Protein AF-A0A960A2G9-F1 (afdb_monomer_lite)

Secondary structure (DSSP, 8-state):
-PPPHHHHHH--PPBP-STT--SB-HHHHHHHHHHHHHHHHHHHHHHHHHHHHHHHHHHHHHHHHHHHHHHHHHHHHHHHHHHHHHHHHHHHHHHHHHHHHHHHHHHHHHHHHHHHHHHHHHHHHHHHHHHHHHHHHHHHHHHHHHHHHHHHHHHHHHHHHHHHHHHHHHHHHHHSPPP--------------------GGGS-HHHHHHHHHHHHHHHHHHHHHHHH-

Sequence (229 aa):
MTLSLDEVRNIRFPMARKPSEDGYRASAVDNFMDKLEISYAQLTEELEQLRAGGSGGEAASSEADDALRNELKNAQAASSRLAGELDALRNEHASLQTASSQLHQENERLSSEVAQLRGQLDELRASSDLSKTGGEQLRAENENLHRQLEELRGQLNNSQQELAAAQQRAEAAQQAPAPAPRQVLDGSDGDVRQIRVTTSSEASSAVVRLVELATEQAETLLADADAEA

Structure (mmCIF, N/CA/C/O backbone):
data_AF-A0A960A2G9-F1
#
_entry.id   AF-A0A960A2G9-F1
#
loop_
_atom_site.group_PDB
_atom_site.id
_atom_site.type_symbol
_atom_site.label_atom_id
_atom_site.label_alt_id
_atom_site.label_comp_id
_atom_site.label_asym_id
_atom_site.label_entity_id
_atom_site.label_seq_id
_atom_site.pdbx_PDB_ins_code
_atom_site.Cartn_x
_atom_site.Cartn_y
_atom_site.Cartn_z
_atom_site.occupancy
_atom_site.B_iso_or_equiv
_atom_site.auth_seq_id
_atom_site.auth_comp_id
_atom_site.auth_asym_id
_atom_site.auth_atom_id
_atom_site.pdbx_PDB_model_num
ATOM 1 N N . MET A 1 1 ? 47.005 -3.854 -80.326 1.00 55.59 1 MET A N 1
ATOM 2 C CA . MET A 1 1 ? 48.232 -4.331 -79.658 1.00 55.59 1 MET A CA 1
ATOM 3 C C . MET A 1 1 ? 49.156 -3.136 -79.590 1.00 55.59 1 MET A C 1
ATOM 5 O O . MET A 1 1 ? 49.519 -2.629 -80.645 1.00 55.59 1 MET A O 1
ATOM 9 N N . THR A 1 2 ? 49.428 -2.630 -78.392 1.00 74.88 2 THR A N 1
ATOM 10 C CA . THR A 1 2 ? 50.390 -1.546 -78.172 1.00 74.88 2 THR A CA 1
ATOM 11 C C . THR A 1 2 ? 51.807 -2.100 -78.321 1.00 74.88 2 THR A C 1
ATOM 13 O O . THR A 1 2 ? 52.048 -3.271 -78.035 1.00 74.88 2 THR A O 1
ATOM 16 N N . LEU A 1 3 ? 52.733 -1.288 -78.829 1.00 77.19 3 LEU A N 1
ATOM 17 C CA . LEU A 1 3 ? 54.145 -1.656 -78.900 1.00 77.19 3 LEU A CA 1
ATOM 18 C C . LEU A 1 3 ? 54.735 -1.601 -77.491 1.00 77.19 3 LEU A C 1
ATOM 20 O O . LEU A 1 3 ? 54.642 -0.579 -76.812 1.00 77.19 3 LEU A O 1
ATOM 24 N N . SER A 1 4 ? 55.357 -2.687 -77.050 1.00 81.31 4 SER A N 1
ATOM 25 C CA . SER A 1 4 ? 56.100 -2.691 -75.792 1.00 81.31 4 SER A CA 1
ATOM 26 C C . SER A 1 4 ? 57.424 -1.934 -75.931 1.00 81.31 4 SER A C 1
ATOM 28 O O . SER A 1 4 ? 58.001 -1.816 -77.016 1.00 81.31 4 SER A O 1
ATOM 30 N N . LEU A 1 5 ? 57.945 -1.442 -74.804 1.00 78.25 5 LEU A N 1
ATOM 31 C CA . LEU A 1 5 ? 59.217 -0.716 -74.766 1.00 78.25 5 LEU A CA 1
ATOM 32 C C . LEU A 1 5 ? 60.382 -1.551 -75.339 1.00 78.25 5 LEU A C 1
ATOM 34 O O . LEU A 1 5 ? 61.299 -1.004 -75.952 1.00 78.25 5 LEU A O 1
ATOM 38 N N . ASP A 1 6 ? 60.326 -2.873 -75.166 1.00 80.50 6 ASP A N 1
ATOM 39 C CA . ASP A 1 6 ? 61.328 -3.815 -75.667 1.00 80.50 6 ASP A CA 1
ATOM 40 C C . ASP A 1 6 ? 61.189 -4.070 -77.175 1.00 80.50 6 ASP A C 1
ATOM 42 O O . ASP A 1 6 ? 62.197 -4.158 -77.879 1.00 80.50 6 ASP A O 1
ATOM 46 N N . GLU A 1 7 ? 59.964 -4.102 -77.706 1.00 81.56 7 GLU A N 1
ATOM 47 C CA . GLU A 1 7 ? 59.721 -4.188 -79.152 1.00 81.56 7 GLU A CA 1
ATOM 48 C C . GLU A 1 7 ? 60.201 -2.930 -79.876 1.00 81.56 7 GLU A C 1
ATOM 50 O O . GLU A 1 7 ? 60.871 -3.036 -80.901 1.00 81.56 7 GLU A O 1
ATOM 55 N N . VAL A 1 8 ? 59.952 -1.745 -79.311 1.00 79.75 8 VAL A N 1
ATOM 56 C CA . VAL A 1 8 ? 60.454 -0.463 -79.832 1.00 79.75 8 VAL A CA 1
ATOM 57 C C . VAL A 1 8 ? 61.982 -0.442 -79.899 1.00 79.75 8 VAL A C 1
ATOM 59 O O . VAL A 1 8 ? 62.558 -0.018 -80.900 1.00 79.75 8 VAL A O 1
ATOM 62 N N . ARG A 1 9 ? 62.652 -0.943 -78.854 1.00 79.94 9 ARG A N 1
ATOM 63 C CA . ARG A 1 9 ? 64.122 -0.986 -78.768 1.00 79.94 9 ARG A CA 1
ATOM 64 C C . ARG A 1 9 ? 64.765 -1.991 -79.723 1.00 79.94 9 ARG A C 1
ATOM 66 O O . ARG A 1 9 ? 65.928 -1.817 -80.082 1.00 79.94 9 ARG A O 1
ATOM 73 N N . ASN A 1 10 ? 64.042 -3.034 -80.124 1.00 82.00 10 ASN A N 1
ATOM 74 C CA . ASN A 1 10 ? 64.569 -4.100 -80.979 1.00 82.00 10 ASN A CA 1
ATOM 75 C C . ASN A 1 10 ? 64.311 -3.870 -82.483 1.00 82.00 10 ASN A C 1
ATOM 77 O O . ASN A 1 10 ? 64.773 -4.645 -83.325 1.00 82.00 10 ASN A O 1
ATOM 81 N N . ILE A 1 11 ? 63.588 -2.808 -82.852 1.00 82.38 11 ILE A N 1
ATOM 82 C CA . ILE A 1 11 ? 63.325 -2.479 -84.255 1.00 82.38 11 ILE A CA 1
ATOM 83 C C . ILE A 1 11 ? 64.597 -1.952 -84.920 1.00 82.38 11 ILE A C 1
ATOM 85 O O . ILE A 1 11 ? 65.217 -0.986 -84.479 1.00 82.38 11 ILE A O 1
ATOM 89 N N . ARG A 1 12 ? 64.994 -2.605 -86.018 1.00 79.38 12 ARG A N 1
ATOM 90 C CA . ARG A 1 12 ? 66.135 -2.201 -86.845 1.00 79.38 12 ARG A CA 1
ATOM 91 C C . ARG A 1 12 ? 65.658 -1.655 -88.177 1.00 79.38 12 ARG A C 1
ATOM 93 O O . ARG A 1 12 ? 65.048 -2.376 -88.966 1.00 79.38 12 ARG A O 1
ATOM 100 N N . PHE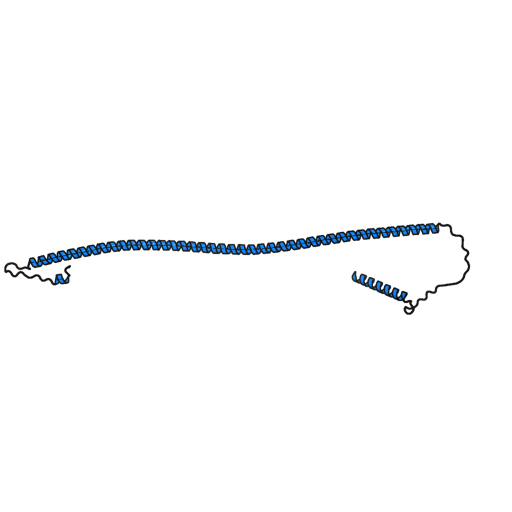 A 1 13 ? 66.013 -0.410 -88.464 1.00 81.38 13 PHE A N 1
ATOM 101 C CA . PHE A 1 13 ? 65.714 0.204 -89.749 1.00 81.38 13 PHE A CA 1
ATOM 102 C C . PHE A 1 13 ? 66.728 -0.245 -90.811 1.00 81.38 13 PHE A C 1
ATOM 104 O O . PHE A 1 13 ? 67.935 -0.059 -90.635 1.00 81.38 13 PHE A O 1
ATOM 111 N N . PRO A 1 14 ? 66.283 -0.840 -91.928 1.00 75.25 14 PRO A N 1
ATOM 112 C CA . PRO A 1 14 ? 67.177 -1.187 -93.022 1.00 75.25 14 PRO A CA 1
ATOM 113 C C . PRO A 1 14 ? 67.680 0.080 -93.726 1.00 75.25 14 PRO A C 1
ATOM 115 O O . PRO A 1 14 ? 66.902 0.973 -94.066 1.00 75.25 14 PRO A O 1
ATOM 118 N N . MET A 1 15 ? 68.985 0.132 -93.986 1.00 67.88 15 MET A N 1
ATOM 119 C CA . MET A 1 15 ? 69.639 1.228 -94.704 1.00 67.88 15 MET A CA 1
ATOM 120 C C . MET A 1 15 ? 69.383 1.097 -96.212 1.00 67.88 15 MET A C 1
ATOM 122 O O . MET A 1 15 ? 69.487 0.001 -96.780 1.00 67.88 15 MET A O 1
ATOM 126 N N . ALA A 1 16 ? 69.000 2.190 -96.868 1.00 70.25 16 ALA A N 1
ATOM 127 C CA . ALA A 1 16 ? 68.841 2.234 -98.311 1.00 70.25 16 ALA A CA 1
ATOM 128 C C . ALA A 1 16 ? 70.224 2.079 -98.961 1.00 70.25 16 ALA A C 1
ATOM 130 O O . ALA A 1 16 ? 71.139 2.847 -98.706 1.00 70.25 16 ALA A O 1
ATOM 131 N N . ARG A 1 17 ? 70.406 1.035 -99.777 1.00 60.56 17 ARG A N 1
ATOM 132 C CA . ARG A 1 17 ? 71.639 0.825 -100.548 1.00 60.56 17 ARG A CA 1
ATOM 133 C C . ARG A 1 17 ? 71.409 1.319 -101.972 1.00 60.56 17 ARG A C 1
ATOM 135 O O . ARG A 1 17 ? 71.146 0.520 -102.867 1.00 60.56 17 ARG A O 1
ATOM 142 N N . LYS A 1 18 ? 71.441 2.637 -102.162 1.00 60.44 18 LYS A N 1
ATOM 143 C CA . LYS A 1 18 ? 71.550 3.288 -103.475 1.00 60.44 18 LYS A CA 1
ATOM 144 C C . LYS A 1 18 ? 72.645 4.357 -103.390 1.00 60.44 18 LYS A C 1
ATOM 146 O O . LYS A 1 18 ? 72.721 5.028 -102.371 1.00 60.44 18 LYS A O 1
ATOM 151 N N . PRO A 1 19 ? 73.459 4.554 -104.441 1.00 58.19 19 PRO A N 1
ATOM 152 C CA . PRO A 1 19 ? 74.650 5.415 -104.408 1.00 58.19 19 PRO A CA 1
ATOM 153 C C . PRO A 1 19 ? 74.380 6.928 -104.245 1.00 58.19 19 PRO A C 1
ATOM 155 O O . PRO A 1 19 ? 75.303 7.720 -104.392 1.00 58.19 19 PRO A O 1
ATOM 158 N N . SER A 1 20 ? 73.138 7.350 -103.988 1.00 60.66 20 SER A N 1
ATOM 159 C CA . SER A 1 20 ? 72.722 8.764 -103.939 1.00 60.66 20 SER A CA 1
ATOM 160 C C . SER A 1 20 ? 71.791 9.099 -102.765 1.00 60.66 20 SER A C 1
ATOM 162 O O . SER A 1 20 ? 71.396 10.250 -102.626 1.00 60.66 20 SER A O 1
ATOM 164 N N . GLU A 1 21 ? 71.424 8.114 -101.940 1.00 61.25 21 GLU A N 1
ATOM 165 C CA . GLU A 1 21 ? 70.542 8.281 -100.777 1.00 61.25 21 GLU A CA 1
ATOM 166 C C . GLU A 1 21 ? 71.136 7.496 -99.605 1.00 61.25 21 GLU A C 1
ATOM 168 O O . GLU A 1 21 ? 70.827 6.320 -99.401 1.00 61.25 21 GLU A O 1
ATOM 173 N N . ASP A 1 22 ? 72.015 8.147 -98.846 1.00 58.34 22 ASP A N 1
ATOM 174 C CA . ASP A 1 22 ? 72.486 7.625 -97.567 1.00 58.34 22 ASP A CA 1
ATOM 175 C C . ASP A 1 22 ? 71.416 7.895 -96.505 1.00 58.34 22 ASP A C 1
ATOM 177 O O . ASP A 1 22 ? 71.226 9.020 -96.046 1.00 58.34 22 ASP A O 1
ATOM 181 N N . GLY A 1 23 ? 70.678 6.853 -96.126 1.00 68.94 23 GLY A N 1
ATOM 182 C CA . GLY A 1 23 ? 69.641 6.970 -95.108 1.00 68.94 23 GLY A CA 1
ATOM 183 C C . GLY A 1 23 ? 68.922 5.661 -94.816 1.00 68.94 23 GLY A C 1
ATOM 184 O O . GLY A 1 23 ? 69.070 4.655 -95.516 1.00 68.94 23 GLY A O 1
ATOM 185 N N . TYR A 1 24 ? 68.125 5.661 -93.754 1.00 77.69 24 TYR A N 1
ATOM 186 C CA . TYR A 1 24 ? 67.164 4.592 -93.504 1.00 77.69 24 TYR A CA 1
ATOM 187 C C . TYR A 1 24 ? 66.055 4.626 -94.557 1.00 77.69 24 TYR A C 1
ATOM 189 O O . TYR A 1 24 ? 65.721 5.680 -95.093 1.00 77.69 24 TYR A O 1
ATOM 197 N N . ARG A 1 25 ? 65.460 3.470 -94.864 1.00 78.94 25 ARG A N 1
ATOM 198 C CA . ARG A 1 25 ? 64.292 3.428 -95.753 1.00 78.94 25 ARG A CA 1
ATOM 199 C C . ARG A 1 25 ? 63.142 4.225 -95.133 1.00 78.94 25 ARG A C 1
ATOM 201 O O . ARG A 1 25 ? 62.568 3.760 -94.151 1.00 78.94 25 ARG A O 1
ATOM 208 N N . ALA A 1 26 ? 62.781 5.352 -95.746 1.00 77.56 26 ALA A N 1
ATOM 209 C CA . ALA A 1 26 ? 61.689 6.221 -95.297 1.00 77.56 26 ALA A CA 1
ATOM 210 C C . ALA A 1 26 ? 60.402 5.429 -95.013 1.00 77.56 26 ALA A C 1
ATOM 212 O O . ALA A 1 26 ? 59.892 5.465 -93.904 1.00 77.56 26 ALA A O 1
ATOM 213 N N . SER A 1 27 ? 60.004 4.536 -95.925 1.00 79.62 27 SER A N 1
ATOM 214 C CA . SER A 1 27 ? 58.816 3.690 -95.747 1.00 79.62 27 SER A CA 1
ATOM 215 C C . SER A 1 27 ? 58.855 2.778 -94.510 1.00 79.62 27 SER A C 1
ATOM 217 O O . SER A 1 27 ? 57.811 2.382 -94.008 1.00 79.62 27 SER A O 1
ATOM 219 N N . ALA A 1 28 ? 60.035 2.356 -94.044 1.00 80.69 28 ALA A N 1
ATOM 220 C CA . ALA A 1 28 ? 60.161 1.519 -92.846 1.00 80.69 28 ALA A CA 1
ATOM 221 C C . ALA A 1 28 ? 60.096 2.352 -91.558 1.00 80.69 28 ALA A C 1
ATOM 223 O O . ALA A 1 28 ? 59.636 1.848 -90.537 1.00 80.69 28 ALA A O 1
ATOM 224 N N . VAL A 1 29 ? 60.553 3.604 -91.625 1.00 83.00 29 VAL A N 1
ATOM 225 C CA . VAL A 1 29 ? 60.438 4.583 -90.542 1.00 83.00 29 VAL A CA 1
ATOM 226 C C . VAL A 1 29 ? 58.989 5.048 -90.421 1.00 83.00 29 VAL A C 1
ATOM 228 O O . VAL A 1 29 ? 58.446 4.976 -89.328 1.00 83.00 29 VAL A O 1
ATOM 231 N N . ASP A 1 30 ? 58.331 5.389 -91.529 1.00 84.81 30 ASP A N 1
ATOM 232 C CA . ASP A 1 30 ? 56.938 5.857 -91.546 1.00 84.81 30 ASP A CA 1
ATOM 233 C C . ASP A 1 30 ? 55.980 4.812 -90.958 1.00 84.81 30 ASP A C 1
ATOM 235 O O . ASP A 1 30 ? 55.285 5.078 -89.988 1.00 84.81 30 ASP A O 1
ATOM 239 N N . ASN A 1 31 ? 56.049 3.560 -91.429 1.00 83.94 31 ASN A N 1
ATOM 240 C CA . ASN A 1 31 ? 55.228 2.464 -90.892 1.00 83.94 31 ASN A CA 1
ATOM 241 C C . ASN A 1 31 ? 55.459 2.194 -89.395 1.00 83.94 31 ASN A C 1
ATOM 243 O O . ASN A 1 31 ? 54.615 1.597 -88.724 1.00 83.94 31 ASN A O 1
ATOM 247 N N . PHE A 1 32 ? 56.646 2.523 -88.887 1.00 84.69 32 PHE A N 1
ATOM 248 C CA . PHE A 1 32 ? 56.949 2.405 -87.470 1.00 84.69 32 PHE A CA 1
ATOM 249 C C . PHE A 1 32 ? 56.405 3.599 -86.686 1.00 84.69 32 PHE A C 1
ATOM 251 O O . PHE A 1 32 ? 55.816 3.386 -85.630 1.00 84.69 32 PHE A O 1
ATOM 258 N N . MET A 1 33 ? 56.546 4.813 -87.218 1.00 86.31 33 MET A N 1
ATOM 259 C CA . MET A 1 33 ? 55.973 6.028 -86.645 1.00 86.31 33 MET A CA 1
ATOM 260 C C . MET A 1 33 ? 54.447 5.937 -86.572 1.00 86.31 33 MET A C 1
ATOM 262 O O . MET A 1 33 ? 53.907 6.172 -85.501 1.00 86.31 33 MET A O 1
ATOM 266 N N . ASP A 1 34 ? 53.767 5.442 -87.610 1.00 88.06 34 ASP A N 1
ATOM 267 C CA . ASP A 1 34 ? 52.312 5.220 -87.594 1.00 88.06 34 ASP A CA 1
ATOM 268 C C . ASP A 1 34 ? 51.894 4.274 -86.456 1.00 88.06 34 ASP A C 1
ATOM 270 O O . ASP A 1 34 ? 50.942 4.520 -85.715 1.00 88.06 34 ASP A O 1
ATOM 274 N N . LYS A 1 35 ? 52.630 3.169 -86.273 1.00 86.44 35 LYS A N 1
ATOM 275 C CA . LYS A 1 35 ? 52.351 2.205 -85.197 1.00 86.44 35 LYS A CA 1
ATOM 276 C C . LYS A 1 35 ? 52.669 2.774 -83.821 1.00 86.44 35 LYS A C 1
ATOM 278 O O . LYS A 1 35 ? 51.938 2.483 -82.875 1.00 86.44 35 LYS A O 1
ATOM 283 N N . LEU A 1 36 ? 53.743 3.554 -83.703 1.00 87.56 36 LEU A N 1
ATOM 284 C CA . LEU A 1 36 ? 54.083 4.260 -82.476 1.00 87.56 36 LEU A CA 1
ATOM 285 C C . LEU A 1 36 ? 52.999 5.268 -82.115 1.00 87.56 36 LEU A C 1
ATOM 287 O O . LEU A 1 36 ? 52.547 5.248 -80.977 1.00 87.56 36 LEU A O 1
ATOM 291 N N . GLU A 1 37 ? 52.547 6.084 -83.063 1.00 88.88 37 GLU A N 1
ATOM 292 C CA . GLU A 1 37 ? 51.490 7.075 -82.867 1.00 88.88 37 GLU A CA 1
ATOM 293 C C . GLU A 1 37 ? 50.183 6.413 -82.436 1.00 88.88 37 GLU A C 1
ATOM 295 O O . GLU A 1 37 ? 49.595 6.824 -81.438 1.00 88.88 37 GLU A O 1
ATOM 300 N N . ILE A 1 38 ? 49.781 5.322 -83.099 1.00 89.25 38 ILE A N 1
ATOM 301 C CA . ILE A 1 38 ? 48.609 4.533 -82.698 1.00 89.25 38 ILE A CA 1
ATOM 302 C C . ILE A 1 38 ? 48.791 3.968 -81.285 1.00 89.25 38 ILE A C 1
ATOM 304 O O . ILE A 1 38 ? 47.872 4.036 -80.471 1.00 89.25 38 ILE A O 1
ATOM 308 N N . SER A 1 39 ? 49.964 3.410 -80.972 1.00 87.69 39 SER A N 1
ATOM 309 C CA . SER A 1 39 ? 50.219 2.827 -79.652 1.00 87.69 39 SER A CA 1
ATOM 310 C C . SER A 1 39 ? 50.273 3.876 -78.544 1.00 87.69 39 SER A C 1
ATOM 312 O O . SER A 1 39 ? 49.775 3.625 -77.453 1.00 87.69 39 SER A O 1
ATOM 314 N N . TYR A 1 40 ? 50.828 5.054 -78.827 1.00 88.56 40 TYR A N 1
ATOM 315 C CA . TYR A 1 40 ? 50.898 6.169 -77.898 1.00 88.56 40 TYR A CA 1
ATOM 316 C C . TYR A 1 40 ? 49.506 6.739 -77.654 1.00 88.56 40 TYR A C 1
ATOM 318 O O . TYR A 1 40 ? 49.133 6.896 -76.499 1.00 88.56 40 TYR A O 1
ATOM 326 N N . ALA A 1 41 ? 48.715 6.948 -78.712 1.00 89.44 41 ALA A N 1
ATOM 327 C CA . ALA A 1 41 ? 47.323 7.372 -78.602 1.00 89.44 41 ALA A CA 1
ATOM 328 C C . ALA A 1 41 ? 46.503 6.394 -77.742 1.00 89.44 41 ALA A C 1
ATOM 330 O O . ALA A 1 41 ? 45.798 6.819 -76.830 1.00 89.44 41 ALA A O 1
ATOM 331 N N . GLN A 1 42 ? 46.671 5.086 -77.964 1.00 88.69 42 GLN A N 1
ATOM 332 C CA . GLN A 1 42 ? 46.034 4.044 -77.151 1.00 88.69 42 GLN A CA 1
ATOM 333 C C . GLN A 1 42 ? 46.487 4.088 -75.688 1.00 88.69 42 GLN A C 1
ATOM 335 O O . GLN A 1 42 ? 45.651 4.004 -74.796 1.00 88.69 42 GLN A O 1
ATOM 340 N N . LEU A 1 43 ? 47.786 4.255 -75.424 1.00 87.19 43 LEU A N 1
ATOM 341 C CA . LEU A 1 43 ? 48.312 4.320 -74.059 1.00 87.19 43 LEU A CA 1
ATOM 342 C C . LEU A 1 43 ? 47.867 5.599 -73.335 1.00 87.19 43 LEU A C 1
ATOM 344 O O . LEU A 1 43 ? 47.592 5.569 -72.140 1.00 87.19 43 LEU A O 1
ATOM 348 N N . THR A 1 44 ? 47.775 6.726 -74.045 1.00 88.56 44 THR A N 1
ATOM 349 C CA . THR A 1 44 ? 47.250 7.976 -73.484 1.00 88.56 44 THR A CA 1
ATOM 350 C C . THR A 1 44 ? 45.764 7.877 -73.183 1.00 88.56 44 THR A C 1
ATOM 352 O O . THR A 1 44 ? 45.339 8.341 -72.129 1.00 88.56 44 THR A O 1
ATOM 355 N N . GLU A 1 45 ? 44.994 7.229 -74.058 1.00 90.06 45 GLU A N 1
ATOM 356 C CA . GLU A 1 45 ? 43.571 6.990 -73.841 1.00 90.06 45 GLU A CA 1
ATOM 357 C C . GLU A 1 45 ? 43.352 6.029 -72.663 1.00 90.06 45 GLU A C 1
ATOM 359 O O . GLU A 1 45 ? 42.517 6.291 -71.806 1.00 90.06 45 GLU A O 1
ATOM 364 N N . GLU A 1 46 ? 44.152 4.966 -72.546 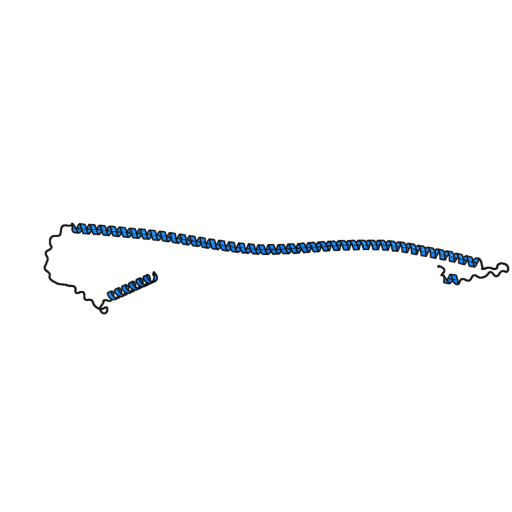1.00 88.12 46 GLU A N 1
ATOM 365 C CA . GLU A 1 46 ? 44.113 4.041 -71.409 1.00 88.12 46 GLU A CA 1
ATOM 366 C C . GLU A 1 46 ? 44.477 4.741 -70.089 1.00 88.12 46 GLU A C 1
ATOM 368 O O . GLU A 1 46 ? 43.792 4.564 -69.083 1.00 88.12 46 GLU A O 1
ATOM 373 N N . LEU A 1 47 ? 45.507 5.595 -70.081 1.00 86.31 47 LEU A N 1
ATOM 374 C CA . LEU A 1 47 ? 45.859 6.404 -68.909 1.00 86.31 47 LEU A CA 1
ATOM 375 C C . LEU A 1 47 ? 44.758 7.402 -68.540 1.00 86.31 47 LEU A C 1
ATOM 377 O O . LEU A 1 47 ? 44.502 7.617 -67.354 1.00 86.31 47 LEU A O 1
ATOM 381 N N . GLU A 1 48 ? 44.100 8.008 -69.525 1.00 89.56 48 GLU A N 1
ATOM 382 C CA . GLU A 1 48 ? 42.971 8.907 -69.300 1.00 89.56 48 GLU A CA 1
ATOM 383 C C . GLU A 1 48 ? 41.753 8.149 -68.759 1.00 89.56 48 GLU A C 1
ATOM 385 O O . GLU A 1 48 ? 41.149 8.594 -67.784 1.00 89.56 48 GLU A O 1
ATOM 390 N N . GLN A 1 49 ? 41.451 6.964 -69.296 1.00 86.88 49 GLN A N 1
ATOM 391 C CA . GLN A 1 49 ? 40.387 6.084 -68.807 1.00 86.88 49 GLN A CA 1
ATOM 392 C C . GLN A 1 49 ? 40.657 5.596 -67.378 1.00 86.88 49 GLN A C 1
ATOM 394 O O . GLN A 1 49 ? 39.760 5.646 -66.537 1.00 86.88 49 GLN A O 1
ATOM 399 N N . LEU A 1 50 ? 41.888 5.181 -67.064 1.00 84.88 50 LEU A N 1
ATOM 400 C CA . LEU A 1 50 ? 42.283 4.775 -65.711 1.00 84.88 50 LEU A CA 1
ATOM 401 C C . LEU A 1 50 ? 42.243 5.948 -64.731 1.00 84.88 50 LEU A C 1
ATOM 403 O O . LEU A 1 50 ? 41.804 5.787 -63.594 1.00 84.88 50 LEU A O 1
ATOM 407 N N . ARG A 1 51 ? 42.655 7.144 -65.158 1.00 84.81 51 ARG A N 1
ATOM 408 C CA . ARG A 1 51 ? 42.587 8.353 -64.331 1.00 84.81 51 ARG A CA 1
ATOM 409 C C . ARG A 1 51 ? 41.145 8.796 -64.094 1.00 84.81 51 ARG A C 1
ATOM 411 O O . ARG A 1 51 ? 40.799 9.143 -62.967 1.00 84.81 51 ARG A O 1
ATOM 418 N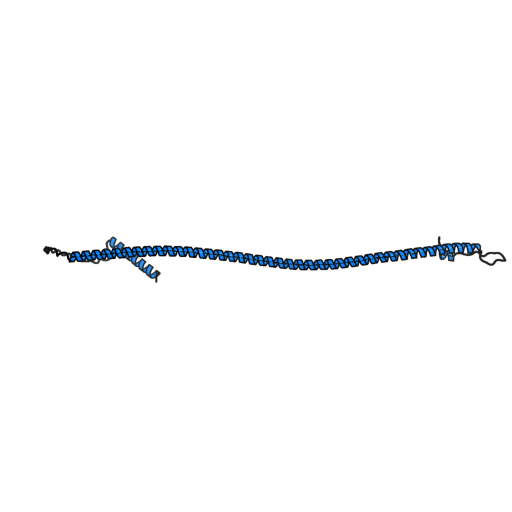 N . ALA A 1 52 ? 40.301 8.761 -65.121 1.00 81.12 52 ALA A N 1
ATOM 419 C CA . ALA A 1 52 ? 38.882 9.074 -65.006 1.00 81.12 52 ALA A CA 1
ATOM 420 C C . ALA A 1 52 ? 38.168 8.056 -64.103 1.00 81.12 52 ALA A C 1
ATOM 422 O O . ALA A 1 52 ? 37.487 8.454 -63.159 1.00 81.12 52 ALA A O 1
ATOM 423 N N . GLY A 1 53 ? 38.402 6.756 -64.312 1.00 79.38 53 GLY A N 1
ATOM 424 C CA . GLY A 1 53 ? 37.861 5.679 -63.480 1.00 79.38 53 GLY A CA 1
ATOM 425 C C . GLY A 1 53 ? 38.360 5.714 -62.031 1.00 79.38 53 GLY A C 1
ATOM 426 O O . GLY A 1 53 ? 37.568 5.526 -61.112 1.00 79.38 53 GLY A O 1
ATOM 427 N N . GLY A 1 54 ? 39.643 6.023 -61.814 1.00 78.81 54 GLY A N 1
ATOM 428 C CA . GLY A 1 54 ? 4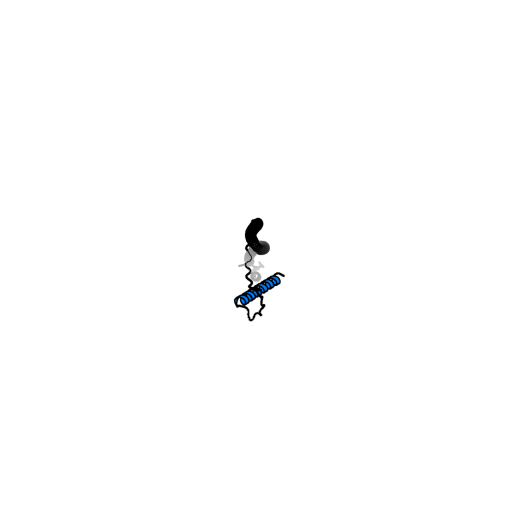0.242 6.182 -60.487 1.00 78.81 54 GLY A CA 1
ATOM 429 C C . GLY A 1 54 ? 39.693 7.392 -59.733 1.00 78.81 54 GLY A C 1
ATOM 430 O O . GLY A 1 54 ? 39.275 7.256 -58.591 1.00 78.81 54 GLY A O 1
ATOM 431 N N . SER A 1 55 ? 39.593 8.552 -60.389 1.00 75.75 55 SER A N 1
ATOM 432 C CA . SER A 1 55 ? 39.031 9.764 -59.774 1.00 75.75 55 SER A CA 1
ATOM 433 C C . SER A 1 55 ? 37.538 9.635 -59.447 1.00 75.75 55 SER A C 1
ATOM 435 O O . SER A 1 55 ? 37.097 10.090 -58.394 1.00 75.75 55 SER A O 1
ATOM 437 N N . GLY A 1 56 ? 36.762 8.967 -60.310 1.00 76.25 56 GLY A N 1
ATOM 438 C CA . GLY A 1 56 ? 35.351 8.674 -60.059 1.00 76.25 56 GLY A CA 1
ATOM 439 C C . GLY A 1 56 ? 35.156 7.646 -58.944 1.00 76.25 56 GLY A C 1
ATOM 440 O O . GLY A 1 56 ? 34.261 7.804 -58.118 1.00 76.25 56 GLY A O 1
ATOM 441 N N . GLY A 1 57 ? 36.017 6.624 -58.882 1.00 78.12 57 GLY A N 1
ATOM 442 C CA . GLY A 1 57 ? 36.019 5.617 -57.821 1.00 78.12 57 GLY A CA 1
ATOM 443 C C . GLY A 1 57 ? 36.436 6.174 -56.459 1.00 78.12 57 GLY A C 1
ATOM 444 O O . GLY A 1 57 ? 35.781 5.880 -55.465 1.00 78.12 57 GLY A O 1
ATOM 445 N N . GLU A 1 58 ? 37.470 7.016 -56.400 1.00 78.12 58 GLU A N 1
ATOM 446 C CA . GLU A 1 58 ? 37.906 7.684 -55.166 1.00 78.12 58 GLU A CA 1
ATOM 447 C C . GLU A 1 58 ? 36.857 8.675 -54.649 1.00 78.12 58 GLU A C 1
ATOM 449 O O . GLU A 1 58 ? 36.588 8.701 -53.450 1.00 78.12 58 GLU A O 1
ATOM 454 N N . ALA A 1 59 ? 36.212 9.445 -55.533 1.00 78.69 59 ALA A N 1
ATOM 455 C CA . ALA A 1 59 ? 35.129 10.348 -55.147 1.00 78.69 59 ALA A CA 1
ATOM 456 C C . ALA A 1 59 ? 33.901 9.581 -54.625 1.00 78.69 59 ALA A C 1
ATOM 458 O O . ALA A 1 59 ? 33.408 9.884 -53.541 1.00 78.69 59 ALA A O 1
ATOM 459 N N . ALA A 1 60 ? 33.457 8.540 -55.338 1.00 80.81 60 ALA A N 1
ATOM 460 C CA . ALA A 1 60 ? 32.334 7.707 -54.905 1.00 80.81 60 ALA A CA 1
ATOM 461 C C . ALA A 1 60 ? 32.641 6.936 -53.606 1.00 80.81 60 ALA A C 1
ATOM 463 O O . ALA A 1 60 ? 31.770 6.797 -52.748 1.00 80.81 60 ALA A O 1
ATOM 464 N N . SER A 1 61 ? 33.882 6.466 -53.431 1.00 86.75 61 SER A N 1
ATOM 465 C CA . SER A 1 61 ? 34.335 5.837 -52.185 1.00 86.75 61 SER A CA 1
ATOM 466 C C . SER A 1 61 ? 34.364 6.842 -51.037 1.00 86.75 61 SER A C 1
ATOM 468 O O . SER A 1 61 ? 33.898 6.522 -49.949 1.00 86.75 61 SER A O 1
ATOM 470 N N . SER A 1 62 ? 34.851 8.066 -51.269 1.00 87.81 62 SER A N 1
ATOM 471 C CA . SER A 1 62 ? 34.874 9.118 -50.249 1.00 87.81 62 SER A CA 1
ATOM 472 C C . SER A 1 62 ? 33.465 9.515 -49.809 1.00 87.81 62 SER A C 1
ATOM 474 O O . SER A 1 62 ? 33.227 9.690 -48.617 1.00 87.81 62 SER A O 1
ATOM 476 N N . GLU A 1 63 ? 32.520 9.638 -50.744 1.00 90.12 63 GLU A N 1
ATOM 477 C CA . GLU A 1 63 ? 31.122 9.946 -50.422 1.00 90.12 63 GLU A CA 1
ATOM 478 C C . GLU A 1 63 ? 30.460 8.820 -49.615 1.00 90.12 63 GLU A C 1
ATOM 480 O O . GLU A 1 63 ? 29.754 9.089 -48.639 1.00 90.12 63 GLU A O 1
ATOM 485 N N . ALA A 1 64 ? 30.721 7.558 -49.972 1.00 91.94 64 ALA A N 1
ATOM 486 C CA . ALA A 1 64 ? 30.250 6.402 -49.213 1.00 91.94 64 ALA A CA 1
ATOM 487 C C . ALA A 1 64 ? 30.874 6.341 -47.806 1.00 91.94 64 ALA A C 1
ATOM 489 O O . ALA A 1 64 ? 30.161 6.111 -46.828 1.00 91.94 64 ALA A O 1
ATOM 490 N N . ASP A 1 65 ? 32.176 6.606 -47.679 1.00 93.62 65 ASP A N 1
ATOM 491 C CA . ASP A 1 65 ? 32.876 6.652 -46.394 1.00 93.62 65 ASP A CA 1
ATOM 492 C C . ASP A 1 65 ? 32.349 7.778 -45.497 1.00 93.62 65 ASP A C 1
ATOM 494 O O . ASP A 1 65 ? 32.168 7.586 -44.292 1.00 93.62 65 ASP A O 1
ATOM 498 N N . ASP A 1 66 ? 32.054 8.948 -46.061 1.00 94.19 66 ASP A N 1
ATOM 499 C CA . ASP A 1 66 ? 31.476 10.061 -45.311 1.00 94.19 66 ASP A CA 1
ATOM 500 C C . ASP A 1 66 ? 30.023 9.786 -44.898 1.00 94.19 66 ASP A C 1
ATOM 502 O O . ASP A 1 66 ? 29.633 10.120 -43.772 1.00 94.19 66 ASP A O 1
ATOM 506 N N . ALA A 1 67 ? 29.236 9.105 -45.737 1.00 95.06 67 ALA A N 1
ATOM 507 C CA . ALA A 1 67 ? 27.905 8.626 -45.369 1.00 95.06 67 ALA A CA 1
ATOM 508 C C . ALA A 1 67 ? 27.968 7.625 -44.201 1.00 95.06 67 ALA A C 1
ATOM 510 O O . ALA A 1 67 ? 27.276 7.813 -43.197 1.00 95.06 67 ALA A O 1
ATOM 511 N N . LEU A 1 68 ? 28.861 6.632 -44.274 1.00 96.06 68 LEU A N 1
ATOM 512 C CA . LEU A 1 68 ? 29.079 5.650 -43.207 1.00 96.06 68 LEU A CA 1
ATOM 513 C C . LEU A 1 68 ? 29.579 6.306 -41.915 1.00 96.06 68 LEU A C 1
ATOM 515 O O . LEU A 1 68 ? 29.126 5.964 -40.823 1.00 96.06 68 LEU A O 1
ATOM 519 N N . ARG A 1 69 ? 30.479 7.293 -42.005 1.00 96.62 69 ARG A N 1
ATOM 520 C CA . ARG A 1 69 ? 30.941 8.068 -40.841 1.00 96.62 69 ARG A CA 1
ATOM 521 C C . ARG A 1 69 ? 29.808 8.849 -40.190 1.00 96.62 69 ARG A C 1
ATOM 523 O O . ARG A 1 69 ? 29.755 8.928 -38.963 1.00 96.62 69 ARG A O 1
ATOM 530 N N . ASN A 1 70 ? 28.921 9.441 -40.984 1.00 96.38 70 ASN A N 1
ATOM 531 C CA . ASN A 1 70 ? 27.761 10.160 -40.467 1.00 96.38 70 ASN A CA 1
ATOM 532 C C . ASN A 1 70 ? 26.762 9.207 -39.807 1.00 96.38 70 ASN A C 1
ATOM 534 O O . ASN A 1 70 ? 26.265 9.504 -38.722 1.00 96.38 70 ASN A O 1
ATOM 538 N N . GLU A 1 71 ? 26.521 8.039 -40.398 1.00 97.38 71 GLU A N 1
ATOM 539 C CA . GLU A 1 71 ? 25.675 7.005 -39.805 1.00 97.38 71 GLU A CA 1
ATOM 540 C C . GLU A 1 71 ? 26.261 6.477 -38.489 1.00 97.38 71 GLU A C 1
ATOM 542 O O . GLU A 1 71 ? 25.550 6.401 -37.488 1.00 97.38 71 GLU A O 1
ATOM 547 N N . LEU A 1 72 ? 27.574 6.234 -38.436 1.00 97.00 72 LEU A N 1
ATOM 548 C CA . LEU A 1 72 ? 28.269 5.825 -37.217 1.00 97.00 72 LEU A CA 1
ATOM 549 C C . LEU A 1 72 ? 28.147 6.887 -36.115 1.00 97.00 72 LEU A C 1
ATOM 551 O O . LEU A 1 72 ? 27.828 6.555 -34.974 1.00 97.00 72 LEU A O 1
ATOM 555 N N . LYS A 1 73 ? 28.338 8.169 -36.449 1.00 97.62 73 LYS A N 1
ATOM 556 C CA . LYS A 1 73 ? 28.141 9.282 -35.505 1.00 97.62 73 LYS A CA 1
ATOM 557 C C . LYS A 1 73 ? 26.698 9.352 -35.004 1.00 97.62 73 LYS A C 1
ATOM 559 O O . LYS A 1 73 ? 26.475 9.551 -33.811 1.00 97.62 73 LYS A O 1
ATOM 564 N N . ASN A 1 74 ? 25.720 9.165 -35.887 1.00 97.69 74 ASN A N 1
ATOM 565 C CA . ASN A 1 74 ? 24.305 9.172 -35.521 1.00 97.69 74 ASN A CA 1
ATOM 566 C C . ASN A 1 74 ? 23.952 7.987 -34.613 1.00 97.69 74 ASN A C 1
ATOM 568 O O . ASN A 1 74 ? 23.282 8.175 -33.598 1.00 97.69 74 ASN A O 1
ATOM 572 N N . ALA A 1 75 ? 24.449 6.788 -34.923 1.00 97.25 75 ALA A N 1
ATOM 573 C CA . ALA A 1 75 ? 24.275 5.598 -34.097 1.00 97.25 75 ALA A CA 1
ATOM 574 C C . ALA A 1 75 ? 24.936 5.763 -32.718 1.00 97.25 75 ALA A C 1
ATOM 576 O O . ALA A 1 75 ? 24.333 5.430 -31.699 1.00 97.25 75 ALA A O 1
ATOM 577 N N . GLN A 1 76 ? 26.134 6.351 -32.660 1.00 97.75 76 GLN A N 1
ATOM 578 C CA . GLN A 1 76 ? 26.808 6.689 -31.402 1.00 97.75 76 GLN A CA 1
ATOM 579 C C . GLN A 1 76 ? 26.002 7.701 -30.577 1.00 97.75 76 GLN A C 1
ATOM 581 O O . GLN A 1 76 ? 25.835 7.521 -29.370 1.00 97.75 76 GLN A O 1
ATOM 586 N N . ALA A 1 77 ? 25.453 8.738 -31.215 1.00 97.75 77 ALA A N 1
ATOM 587 C CA . ALA A 1 77 ? 24.602 9.716 -30.544 1.00 97.75 77 ALA A CA 1
ATOM 588 C C . ALA A 1 77 ? 23.310 9.079 -30.007 1.00 97.75 77 ALA A C 1
ATOM 590 O O . ALA A 1 77 ? 22.921 9.349 -28.871 1.00 97.75 77 ALA A O 1
ATOM 591 N N . ALA A 1 78 ? 22.668 8.202 -30.784 1.00 97.94 78 ALA A N 1
ATOM 592 C CA . ALA A 1 78 ? 21.492 7.454 -30.349 1.00 97.94 78 ALA A CA 1
ATOM 593 C C . ALA A 1 78 ? 21.817 6.508 -29.182 1.00 97.94 78 ALA A C 1
ATOM 595 O O . ALA A 1 78 ? 21.083 6.482 -28.200 1.00 97.94 78 ALA A O 1
ATOM 596 N N . SER A 1 79 ? 22.949 5.800 -29.238 1.00 97.38 79 SER A N 1
ATOM 597 C CA . SER A 1 79 ? 23.404 4.929 -28.150 1.00 97.38 79 SER A CA 1
ATOM 598 C C . SER A 1 79 ? 23.675 5.707 -26.863 1.00 97.38 79 SER A C 1
ATOM 600 O O . SER A 1 79 ? 23.340 5.226 -25.785 1.00 97.38 79 SER A O 1
ATOM 602 N N . SER A 1 80 ? 24.261 6.903 -26.962 1.00 98.06 80 SER A N 1
ATOM 603 C CA . SER A 1 80 ? 24.493 7.775 -25.805 1.00 98.06 80 SER A CA 1
ATOM 604 C C . SER A 1 80 ? 23.176 8.268 -25.192 1.00 98.06 80 SER A C 1
ATOM 606 O O . SER A 1 80 ? 23.007 8.241 -23.975 1.00 98.06 80 SER A O 1
ATOM 608 N N . ARG A 1 81 ? 22.196 8.636 -26.031 1.00 98.38 81 ARG A N 1
ATOM 609 C CA . ARG A 1 81 ? 20.849 9.022 -25.573 1.00 98.38 81 ARG A CA 1
ATOM 610 C C . ARG A 1 81 ? 20.131 7.874 -24.870 1.00 98.38 81 ARG A C 1
ATOM 612 O O . ARG A 1 81 ? 19.674 8.053 -23.748 1.00 98.38 81 ARG A O 1
ATOM 619 N N . LEU A 1 82 ? 20.102 6.694 -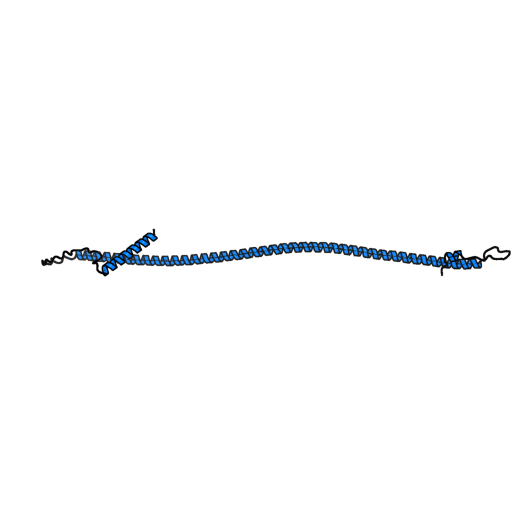25.491 1.00 98.19 82 LEU A N 1
ATOM 620 C CA . LEU A 1 82 ? 19.488 5.494 -24.917 1.00 98.19 82 LEU A CA 1
ATOM 621 C C . LEU A 1 82 ? 20.154 5.081 -23.600 1.00 98.19 82 LEU A C 1
ATOM 623 O O . LEU A 1 82 ? 19.467 4.658 -22.677 1.00 98.19 82 LEU A O 1
ATOM 627 N N . ALA A 1 83 ? 21.478 5.228 -23.482 1.00 98.12 83 ALA A N 1
ATOM 628 C CA . ALA A 1 83 ? 22.176 4.988 -22.221 1.00 98.12 83 ALA A CA 1
ATOM 629 C C . ALA A 1 83 ? 21.706 5.955 -21.120 1.00 98.12 83 ALA A C 1
ATOM 631 O O . ALA A 1 83 ? 21.397 5.515 -20.016 1.00 98.12 83 ALA A O 1
ATOM 632 N N . GLY A 1 84 ? 21.568 7.247 -21.439 1.00 98.50 84 GLY A N 1
ATOM 633 C CA . GLY A 1 84 ? 21.032 8.240 -20.505 1.00 98.50 84 GLY A CA 1
ATOM 634 C C . GLY A 1 84 ? 19.583 7.963 -20.090 1.00 98.50 84 GLY A C 1
ATOM 635 O O . GLY A 1 84 ? 19.251 8.077 -18.912 1.00 98.50 84 GLY A O 1
ATOM 636 N N . GLU A 1 85 ? 18.731 7.549 -21.029 1.00 98.56 85 GLU A N 1
ATOM 637 C CA . GLU A 1 85 ? 17.345 7.151 -20.743 1.00 98.56 85 GLU A CA 1
ATOM 638 C C . GLU A 1 85 ? 17.279 5.901 -19.856 1.00 98.56 85 GLU A C 1
ATOM 640 O O . GLU A 1 85 ? 16.504 5.868 -18.902 1.00 98.56 85 GLU A O 1
ATOM 645 N N . LEU A 1 86 ? 18.124 4.896 -20.111 1.00 98.25 86 LEU A N 1
ATOM 646 C CA . LEU A 1 86 ? 18.215 3.702 -19.268 1.00 98.25 86 LEU A CA 1
ATOM 647 C C . LEU A 1 86 ? 18.649 4.038 -17.843 1.00 98.25 86 LEU A C 1
ATOM 649 O O . LEU A 1 86 ? 18.095 3.487 -16.894 1.00 98.25 86 LEU A O 1
ATOM 653 N N . ASP A 1 87 ? 19.617 4.934 -17.677 1.00 98.38 87 ASP A N 1
ATOM 654 C CA . ASP A 1 87 ? 20.074 5.343 -16.351 1.00 98.38 87 ASP A CA 1
ATOM 655 C C . ASP A 1 87 ? 19.015 6.178 -15.618 1.00 98.38 87 ASP A C 1
ATOM 657 O O . ASP A 1 87 ? 18.786 5.965 -14.426 1.00 98.38 87 ASP A O 1
ATOM 661 N N . ALA A 1 88 ? 18.293 7.055 -16.321 1.00 98.44 88 ALA A N 1
ATOM 662 C CA . ALA A 1 88 ? 17.150 7.771 -15.755 1.00 98.44 88 ALA A CA 1
ATOM 663 C C . ALA A 1 88 ? 16.047 6.804 -15.294 1.00 98.44 88 ALA A C 1
ATOM 665 O O . ALA A 1 88 ? 15.580 6.898 -14.158 1.00 98.44 88 ALA A O 1
ATOM 666 N N . LEU A 1 89 ? 15.693 5.825 -16.131 1.00 98.44 89 LEU A N 1
ATOM 667 C CA . LEU A 1 89 ? 14.658 4.841 -15.823 1.00 98.44 89 LEU A CA 1
ATOM 668 C C . LEU A 1 89 ? 15.068 3.914 -14.671 1.00 98.44 89 LEU A C 1
ATOM 670 O O . LEU A 1 89 ? 14.242 3.550 -13.838 1.00 98.44 89 LEU A O 1
ATOM 674 N N . ARG A 1 90 ? 16.354 3.559 -14.570 1.00 98.56 90 ARG A N 1
ATOM 675 C CA . ARG A 1 90 ? 16.897 2.816 -13.419 1.00 98.56 90 ARG A CA 1
ATOM 676 C C . ARG A 1 90 ? 16.781 3.611 -12.125 1.00 98.56 90 ARG A C 1
ATOM 678 O O . ARG A 1 90 ? 16.400 3.043 -11.103 1.00 98.56 90 ARG A O 1
ATOM 685 N N . ASN A 1 91 ? 17.086 4.907 -12.165 1.00 98.38 91 ASN A N 1
ATOM 686 C CA . ASN A 1 91 ? 16.959 5.781 -11.001 1.00 98.38 91 ASN A CA 1
ATOM 687 C C . ASN A 1 91 ? 15.494 5.937 -10.570 1.00 98.38 91 ASN A C 1
ATOM 689 O O . ASN A 1 91 ? 15.199 5.880 -9.377 1.00 98.38 91 ASN A O 1
ATOM 693 N N . GLU A 1 92 ? 14.575 6.077 -11.526 1.00 98.56 92 GLU A N 1
ATOM 694 C CA . GLU A 1 92 ? 13.136 6.108 -11.257 1.00 98.56 92 GLU A CA 1
ATOM 695 C C . GLU A 1 92 ? 12.635 4.777 -10.684 1.00 98.56 92 GLU A C 1
ATOM 697 O O . GLU A 1 92 ? 11.916 4.754 -9.690 1.00 98.56 92 GLU A O 1
ATOM 702 N N . HIS A 1 93 ? 13.071 3.646 -11.236 1.00 98.50 93 HIS A N 1
ATOM 703 C CA . HIS A 1 93 ? 12.723 2.339 -10.689 1.00 98.50 93 HIS A CA 1
ATOM 704 C C . HIS A 1 93 ? 13.226 2.177 -9.246 1.00 98.50 93 HIS A C 1
ATOM 706 O O . HIS A 1 93 ? 12.493 1.698 -8.383 1.00 98.50 93 HIS A O 1
ATOM 712 N N . ALA A 1 94 ? 14.459 2.601 -8.953 1.00 98.56 94 ALA A N 1
ATOM 713 C CA . ALA A 1 94 ? 15.014 2.547 -7.603 1.00 98.56 94 ALA A CA 1
ATOM 714 C C . ALA A 1 94 ? 14.248 3.451 -6.616 1.00 98.56 94 ALA A C 1
ATOM 716 O O . ALA A 1 94 ? 14.004 3.055 -5.469 1.00 98.56 94 ALA A O 1
ATOM 717 N N . SER A 1 95 ? 13.831 4.645 -7.050 1.00 98.56 95 SER A N 1
ATOM 718 C CA . SER A 1 95 ? 13.045 5.557 -6.215 1.00 98.56 95 SER A CA 1
ATOM 719 C C . SER A 1 95 ? 11.635 5.016 -5.961 1.00 98.56 95 SER A C 1
ATOM 721 O O . SER A 1 95 ? 11.196 4.990 -4.810 1.00 98.56 95 SER A O 1
ATOM 723 N N . LEU A 1 96 ? 10.967 4.482 -6.988 1.00 98.50 96 LEU A N 1
ATOM 724 C CA . LEU A 1 96 ? 9.660 3.831 -6.870 1.00 98.50 96 LEU A CA 1
ATOM 725 C C . LEU A 1 96 ? 9.718 2.586 -5.983 1.00 98.50 96 LEU A C 1
ATOM 727 O O . LEU A 1 96 ? 8.839 2.388 -5.148 1.00 98.50 96 LEU A O 1
ATOM 731 N N . GLN A 1 97 ? 10.766 1.772 -6.103 1.00 98.62 97 GLN A N 1
ATOM 732 C CA . GLN A 1 97 ? 10.970 0.607 -5.244 1.00 98.62 97 GLN A CA 1
ATOM 733 C C . GLN A 1 97 ? 11.147 1.014 -3.773 1.00 98.62 97 GLN A C 1
ATOM 735 O O . GLN A 1 97 ? 10.589 0.377 -2.875 1.00 98.62 97 GLN A O 1
ATOM 740 N N . THR A 1 98 ? 11.877 2.103 -3.519 1.00 98.50 98 THR A N 1
ATOM 741 C CA . THR A 1 98 ? 12.042 2.662 -2.170 1.00 98.50 98 THR A CA 1
ATOM 742 C C . THR A 1 98 ? 10.709 3.172 -1.623 1.00 98.50 98 THR A C 1
ATOM 744 O O . THR A 1 98 ? 10.330 2.810 -0.510 1.00 98.50 98 THR A O 1
ATOM 747 N N . ALA A 1 99 ? 9.960 3.943 -2.415 1.00 98.50 99 ALA A N 1
ATOM 748 C CA . ALA A 1 99 ? 8.646 4.454 -2.032 1.00 98.50 99 ALA A CA 1
ATOM 749 C C . ALA A 1 99 ? 7.639 3.321 -1.770 1.00 98.50 99 ALA A C 1
ATOM 751 O O . ALA A 1 99 ? 6.909 3.352 -0.784 1.00 98.50 99 ALA A O 1
ATOM 752 N N . SER A 1 100 ? 7.636 2.279 -2.605 1.00 98.19 100 SER A N 1
ATOM 753 C CA . SER A 1 100 ? 6.793 1.095 -2.417 1.00 98.19 100 SER A CA 1
ATOM 754 C C . SER A 1 100 ? 7.127 0.363 -1.115 1.00 98.19 100 SER A C 1
ATOM 756 O O . SER A 1 100 ? 6.219 -0.003 -0.371 1.00 98.19 100 SER A O 1
ATOM 758 N N . SER A 1 101 ? 8.416 0.222 -0.796 1.00 98.50 101 SER A N 1
ATOM 759 C CA . SER A 1 101 ? 8.862 -0.393 0.460 1.00 98.50 101 SER A CA 1
ATOM 760 C C . SER A 1 101 ? 8.428 0.429 1.679 1.00 98.50 101 SER A C 1
ATOM 762 O O . SER A 1 101 ? 7.956 -0.135 2.664 1.00 98.50 101 SER A O 1
ATOM 764 N N . GLN A 1 102 ? 8.532 1.759 1.604 1.00 98.44 102 GLN A N 1
ATOM 765 C CA . GLN A 1 102 ? 8.078 2.669 2.662 1.00 98.44 102 GLN A CA 1
ATOM 766 C C . GLN A 1 102 ? 6.562 2.593 2.872 1.00 98.44 102 GLN A C 1
ATOM 768 O O . GLN A 1 102 ? 6.110 2.439 4.004 1.00 98.44 102 GLN A O 1
ATOM 773 N N . LEU A 1 103 ? 5.777 2.628 1.791 1.00 98.38 103 LEU A N 1
ATOM 774 C CA . LEU A 1 103 ? 4.320 2.494 1.861 1.00 98.38 103 LEU A CA 1
ATOM 775 C C . LEU A 1 103 ? 3.892 1.141 2.437 1.00 98.38 103 LEU A C 1
ATOM 777 O O . LEU A 1 103 ? 2.886 1.068 3.140 1.00 98.38 103 LEU A O 1
ATOM 781 N N . HIS A 1 104 ? 4.641 0.072 2.157 1.00 98.44 104 HIS A N 1
ATOM 782 C CA . HIS A 1 104 ? 4.370 -1.243 2.729 1.00 98.44 104 HIS A CA 1
ATOM 783 C C . HIS A 1 104 ? 4.599 -1.253 4.245 1.00 98.44 104 HIS A C 1
ATOM 785 O O . HIS A 1 104 ? 3.708 -1.652 4.991 1.00 98.44 104 HIS A O 1
ATOM 791 N N . GLN A 1 105 ? 5.736 -0.721 4.705 1.00 98.56 105 GLN A N 1
ATOM 792 C CA . GLN A 1 105 ? 6.039 -0.580 6.135 1.00 98.56 105 GLN A CA 1
ATOM 793 C C . GLN A 1 105 ? 5.010 0.295 6.859 1.00 98.56 105 GLN A C 1
ATOM 795 O O . GLN A 1 105 ? 4.601 -0.012 7.978 1.00 98.56 105 GLN A O 1
ATOM 800 N N . GLU A 1 106 ? 4.560 1.380 6.228 1.00 98.38 106 GLU A N 1
ATOM 801 C CA . GLU A 1 106 ? 3.524 2.237 6.798 1.00 98.38 106 GLU A CA 1
ATOM 802 C C . GLU A 1 106 ? 2.173 1.519 6.889 1.00 98.38 106 GLU A C 1
ATOM 804 O O . GLU A 1 106 ? 1.493 1.640 7.907 1.00 98.38 106 GLU A O 1
ATOM 809 N N . ASN A 1 107 ? 1.809 0.716 5.885 1.00 98.25 107 ASN A N 1
ATOM 810 C CA . ASN A 1 107 ? 0.604 -0.113 5.932 1.00 98.25 107 ASN A CA 1
ATOM 811 C C . ASN A 1 107 ? 0.656 -1.137 7.068 1.00 98.25 107 ASN A C 1
ATOM 813 O O . ASN A 1 107 ? -0.316 -1.280 7.806 1.00 98.25 107 ASN A O 1
ATOM 817 N N . GLU A 1 108 ? 1.786 -1.826 7.240 1.00 98.50 108 GLU A N 1
ATOM 818 C CA . GLU A 1 108 ? 1.974 -2.767 8.347 1.00 98.50 108 GLU A CA 1
ATOM 819 C C . GLU A 1 108 ? 1.861 -2.055 9.699 1.00 98.50 108 GLU A C 1
ATOM 821 O O . GLU A 1 108 ? 1.146 -2.520 10.593 1.00 98.50 108 GLU A O 1
ATOM 826 N N . ARG A 1 109 ? 2.489 -0.879 9.828 1.00 98.62 109 ARG A N 1
ATOM 827 C CA . ARG A 1 109 ? 2.400 -0.051 11.034 1.00 98.62 109 ARG A CA 1
ATOM 828 C C . ARG A 1 109 ? 0.955 0.350 11.330 1.00 98.62 109 ARG A C 1
ATOM 830 O O . ARG A 1 109 ? 0.470 0.065 12.422 1.00 98.62 109 ARG A O 1
ATOM 837 N N . LEU A 1 110 ? 0.250 0.940 10.366 1.00 98.50 110 LEU A N 1
ATOM 838 C CA . LEU A 1 110 ? -1.151 1.344 10.525 1.00 98.50 110 LEU A CA 1
ATOM 839 C C . LEU A 1 110 ? -2.061 0.144 10.813 1.00 98.50 110 LEU A C 1
ATOM 841 O O . LEU A 1 110 ? -2.957 0.236 11.647 1.00 98.50 110 LEU A O 1
ATOM 845 N N . SER A 1 111 ? -1.818 -1.007 10.183 1.00 98.50 111 SER A N 1
ATOM 846 C CA . SER A 1 111 ? -2.572 -2.233 10.455 1.00 98.50 111 SER A CA 1
ATOM 847 C C . SER A 1 111 ? -2.384 -2.704 11.900 1.00 98.50 111 SER A C 1
ATOM 849 O O . SER A 1 111 ? -3.353 -3.115 12.542 1.00 98.50 111 SER A O 1
ATOM 851 N N . SER A 1 112 ? -1.158 -2.639 12.431 1.00 98.44 112 SER A N 1
ATOM 852 C CA . SER A 1 112 ? -0.890 -2.976 13.834 1.00 98.44 112 SER A CA 1
ATOM 853 C C . SER A 1 112 ? -1.541 -1.990 14.808 1.00 98.44 112 SER A C 1
ATOM 855 O O . SER A 1 112 ? -2.139 -2.422 15.791 1.00 98.44 112 SER A O 1
ATOM 857 N N . GLU A 1 113 ? -1.527 -0.691 14.503 1.00 98.62 113 GLU A N 1
ATOM 858 C CA . GLU A 1 113 ? -2.207 0.337 15.298 1.00 98.62 113 GLU A CA 1
ATOM 859 C C . GLU A 1 113 ? -3.728 0.122 15.308 1.00 98.62 113 GLU A C 1
ATOM 861 O O . GLU A 1 113 ? -4.356 0.139 16.365 1.00 98.62 113 GLU A O 1
ATOM 866 N N . VAL A 1 114 ? -4.329 -0.189 14.156 1.00 98.50 114 VAL A N 1
ATOM 867 C CA . VAL A 1 114 ? -5.757 -0.531 14.068 1.00 98.50 114 VAL A CA 1
ATOM 868 C C . VAL A 1 114 ? -6.086 -1.770 14.903 1.00 98.50 114 VAL A C 1
ATOM 870 O O . VAL A 1 114 ? -7.120 -1.796 15.573 1.00 98.50 114 VAL A O 1
ATOM 873 N N . ALA A 1 115 ? -5.232 -2.796 14.891 1.00 98.44 115 ALA A N 1
ATOM 874 C CA . ALA A 1 115 ? -5.423 -3.983 15.721 1.00 98.44 115 ALA A CA 1
ATOM 875 C C . ALA A 1 115 ? -5.338 -3.654 17.223 1.00 98.44 115 ALA A C 1
ATOM 877 O O . ALA A 1 115 ? -6.176 -4.115 17.997 1.00 98.44 115 ALA A O 1
ATOM 878 N N . GLN A 1 116 ? -4.383 -2.810 17.624 1.00 98.50 116 GLN A N 1
ATOM 879 C CA . GLN A 1 116 ? -4.233 -2.352 19.008 1.00 98.50 116 GLN A CA 1
ATOM 880 C C . GLN A 1 116 ? -5.437 -1.529 19.476 1.00 98.50 116 GLN A C 1
ATOM 882 O O . GLN A 1 116 ? -6.002 -1.824 20.527 1.00 98.50 116 GLN A O 1
ATOM 887 N N . LEU A 1 117 ? -5.881 -0.549 18.684 1.00 98.44 117 LEU A N 1
ATOM 888 C CA . LEU A 1 117 ? -7.042 0.286 19.006 1.00 98.44 117 LEU A CA 1
ATOM 889 C C . LEU A 1 117 ? -8.332 -0.536 19.109 1.00 98.44 117 LEU A C 1
ATOM 891 O O . LEU A 1 117 ? -9.171 -0.268 19.966 1.00 98.44 117 LEU A O 1
ATOM 895 N N . ARG A 1 118 ? -8.493 -1.563 18.264 1.00 98.44 118 ARG A N 1
ATOM 896 C CA . ARG A 1 118 ? -9.610 -2.512 18.383 1.00 98.44 118 ARG A CA 1
ATOM 897 C C . ARG A 1 118 ? -9.549 -3.291 19.694 1.00 98.44 118 ARG A C 1
ATOM 899 O O . ARG A 1 118 ? -10.558 -3.347 20.386 1.00 98.44 118 ARG A O 1
ATOM 906 N N . GLY A 1 119 ? -8.374 -3.802 20.064 1.00 98.56 119 GLY A N 1
ATOM 907 C CA . GLY A 1 119 ? -8.175 -4.471 21.352 1.00 98.56 119 GLY A CA 1
ATOM 908 C C . GLY A 1 119 ? -8.520 -3.569 22.541 1.00 98.56 119 GLY A C 1
ATOM 909 O O . GLY A 1 119 ? -9.265 -3.979 23.426 1.00 98.56 119 GLY A O 1
ATOM 910 N N . GLN A 1 120 ? -8.072 -2.311 22.517 1.00 98.56 120 GLN A N 1
ATOM 911 C CA . GLN A 1 120 ? -8.403 -1.324 23.550 1.00 98.56 120 GLN A CA 1
ATOM 912 C C . GLN A 1 120 ? -9.905 -1.018 23.618 1.00 98.56 120 GLN A C 1
ATOM 914 O O . GLN A 1 120 ? -10.457 -0.871 24.706 1.00 98.56 120 GLN A O 1
ATOM 919 N N . LEU A 1 121 ? -10.591 -0.928 22.474 1.00 98.25 121 LEU A N 1
ATOM 920 C CA . LEU A 1 121 ? -12.042 -0.734 22.444 1.00 98.25 121 LEU A CA 1
ATOM 921 C C . LEU A 1 121 ? -12.796 -1.924 23.039 1.00 98.25 121 LEU A C 1
ATOM 923 O O . LEU A 1 121 ? -13.770 -1.717 23.762 1.00 98.25 121 LEU A O 1
ATOM 927 N N . ASP A 1 122 ? -12.363 -3.148 22.746 1.00 98.31 122 ASP A N 1
ATOM 928 C CA . ASP A 1 122 ? -12.984 -4.354 23.290 1.00 98.31 122 ASP A CA 1
ATOM 929 C C . ASP A 1 122 ? -12.743 -4.472 24.803 1.00 98.31 122 ASP A C 1
ATOM 931 O O . ASP A 1 122 ? -13.671 -4.785 25.550 1.00 98.31 122 ASP A O 1
ATOM 935 N N . GLU A 1 123 ? -11.550 -4.112 25.281 1.00 98.25 123 GLU A N 1
ATOM 936 C CA . GLU A 1 123 ? -11.232 -4.055 26.711 1.00 98.25 123 GLU A CA 1
ATOM 937 C C . GLU A 1 123 ? -12.052 -2.982 27.447 1.00 98.25 123 GLU A C 1
ATOM 939 O O . GLU A 1 123 ? -12.641 -3.251 28.497 1.00 98.25 123 GLU A O 1
ATOM 944 N N . LEU A 1 124 ? -12.175 -1.779 26.875 1.00 98.06 124 LEU A N 1
ATOM 945 C CA . LEU A 1 124 ? -13.014 -0.716 27.437 1.00 98.06 124 LEU A CA 1
ATOM 946 C C . LEU A 1 124 ? -14.493 -1.109 27.478 1.00 98.06 124 LEU A C 1
ATOM 948 O O . LEU A 1 124 ? -15.189 -0.787 28.442 1.00 98.06 124 LEU A O 1
ATOM 952 N N . ARG A 1 125 ? -14.985 -1.817 26.455 1.00 98.38 125 ARG A N 1
ATOM 953 C CA . ARG A 1 125 ? -16.352 -2.353 26.443 1.00 98.38 125 ARG A CA 1
ATOM 954 C C . ARG A 1 125 ? -16.549 -3.387 27.543 1.00 98.38 125 ARG A C 1
ATOM 956 O O . ARG A 1 125 ? -17.490 -3.246 28.317 1.00 98.38 125 ARG A O 1
ATOM 963 N N . ALA A 1 126 ? -15.636 -4.348 27.671 1.00 98.00 126 ALA A N 1
ATOM 964 C CA . ALA A 1 126 ? -15.691 -5.358 28.724 1.00 98.00 126 ALA A CA 1
ATOM 965 C C . ALA A 1 126 ? -15.661 -4.727 30.128 1.00 98.00 126 ALA A C 1
ATOM 967 O O . ALA A 1 126 ? -16.463 -5.085 30.987 1.00 98.00 126 ALA A O 1
ATOM 968 N N . SER A 1 127 ? -14.795 -3.733 30.343 1.00 98.19 127 SER A N 1
ATOM 969 C CA . SER A 1 127 ? -14.726 -2.967 31.593 1.00 98.19 127 SER A CA 1
ATOM 970 C C . SER A 1 127 ? -16.017 -2.186 31.875 1.00 98.19 127 SER A C 1
ATOM 972 O O . SER A 1 127 ? -16.517 -2.171 33.006 1.00 98.19 127 SER A O 1
ATOM 974 N N . SER A 1 128 ? -16.609 -1.573 30.844 1.00 97.75 128 SER A N 1
ATOM 975 C CA . SER A 1 128 ? -17.889 -0.869 30.958 1.00 97.75 128 SER A CA 1
ATOM 976 C C . SER A 1 128 ? -19.024 -1.816 31.334 1.00 97.75 128 SER A C 1
ATOM 978 O O . SER A 1 128 ? -19.816 -1.494 32.219 1.00 97.75 128 SER A O 1
ATOM 980 N N . ASP A 1 129 ? -19.100 -2.983 30.701 1.00 97.75 129 ASP A N 1
ATOM 981 C CA . ASP A 1 129 ? -20.146 -3.964 30.976 1.00 97.75 129 ASP A CA 1
ATOM 982 C C . ASP A 1 129 ? -19.978 -4.579 32.367 1.00 97.75 129 ASP A C 1
ATOM 984 O O . ASP A 1 129 ? -20.952 -4.665 33.116 1.00 97.75 129 ASP A O 1
ATOM 988 N N . LEU A 1 130 ? -18.743 -4.870 32.788 1.00 97.75 130 LEU A N 1
ATOM 989 C CA . LEU A 1 130 ? -18.460 -5.297 34.158 1.00 97.75 130 LEU A CA 1
ATOM 990 C C . LEU A 1 130 ? -18.904 -4.238 35.177 1.00 97.75 130 LEU A C 1
ATOM 992 O O . LEU A 1 130 ? -19.608 -4.553 36.134 1.00 97.75 130 LEU A O 1
ATOM 996 N N . SER A 1 131 ? -18.578 -2.968 34.937 1.00 97.25 131 SER A N 1
ATOM 997 C CA . SER A 1 131 ? -18.982 -1.866 35.818 1.00 97.25 131 SER A CA 1
ATOM 998 C C . SER A 1 131 ? -20.505 -1.706 35.895 1.00 97.25 131 SER A C 1
ATOM 1000 O O . SER A 1 131 ? -21.045 -1.448 36.971 1.00 97.25 131 SER A O 1
ATOM 1002 N N . LYS A 1 132 ? -21.222 -1.885 34.775 1.00 97.62 132 LYS A N 1
ATOM 1003 C CA . LYS A 1 132 ? -22.695 -1.861 34.756 1.00 97.62 132 LYS A CA 1
ATOM 1004 C C . LYS A 1 132 ? -23.277 -3.011 35.568 1.00 97.62 132 LYS A C 1
ATOM 1006 O O . LYS A 1 132 ? -24.117 -2.760 36.426 1.00 97.62 132 LYS A O 1
ATOM 1011 N N . THR A 1 133 ? -22.802 -4.238 35.343 1.00 97.38 133 THR A N 1
ATOM 1012 C CA . THR A 1 133 ? -23.286 -5.414 36.085 1.00 97.38 133 THR A CA 1
ATOM 1013 C C . THR A 1 133 ? -23.016 -5.289 37.585 1.00 97.38 133 THR A C 1
ATOM 1015 O O . THR A 1 133 ? -23.920 -5.526 38.382 1.00 97.38 133 THR A O 1
ATOM 1018 N N . GLY A 1 134 ? -21.830 -4.816 37.983 1.00 97.31 134 GLY A N 1
ATOM 1019 C CA . GLY A 1 134 ? -21.522 -4.52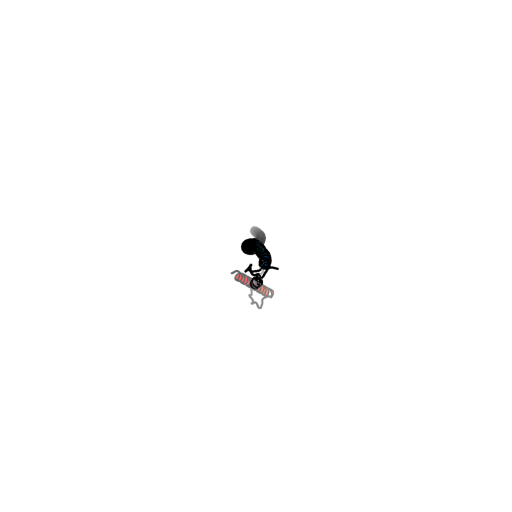4 39.385 1.00 97.31 134 GLY A CA 1
ATOM 1020 C C . GLY A 1 134 ? -22.435 -3.441 39.972 1.00 97.31 134 GLY A C 1
ATOM 1021 O O . GLY A 1 134 ? -22.938 -3.583 41.083 1.00 97.31 134 GLY A O 1
ATOM 1022 N N . GLY A 1 135 ? -22.729 -2.383 39.210 1.00 97.75 135 GLY A N 1
ATOM 1023 C CA . GLY A 1 135 ? -23.676 -1.344 39.624 1.00 97.75 135 GLY A CA 1
ATOM 1024 C C . GLY A 1 135 ? -25.113 -1.853 39.796 1.00 97.75 135 GLY A C 1
ATOM 1025 O O . GLY A 1 135 ? -25.805 -1.438 40.725 1.00 97.75 135 GLY A O 1
ATOM 1026 N N . GLU A 1 136 ? -25.572 -2.757 38.931 1.00 97.62 136 GLU A N 1
ATOM 1027 C CA . GLU A 1 136 ? -26.883 -3.409 39.048 1.00 97.62 136 GLU A CA 1
ATOM 1028 C C . GLU A 1 136 ? -26.958 -4.327 40.272 1.00 97.62 136 GLU A C 1
ATOM 1030 O O . GLU A 1 136 ? -27.943 -4.276 41.010 1.00 97.62 136 GLU A O 1
ATOM 1035 N N . GLN A 1 137 ? -25.902 -5.100 40.539 1.00 97.31 137 GLN A N 1
ATOM 1036 C CA . GLN A 1 137 ? -25.803 -5.947 41.731 1.00 97.31 137 GLN A CA 1
ATOM 1037 C C . GLN A 1 137 ? -25.858 -5.120 43.018 1.00 97.31 137 GLN A C 1
ATOM 1039 O O . GLN A 1 137 ? -26.683 -5.398 43.886 1.00 97.31 137 GLN A O 1
ATOM 1044 N N . LEU A 1 138 ? -25.059 -4.052 43.109 1.00 97.69 138 LEU A N 1
ATOM 1045 C CA . LEU A 1 138 ? -25.062 -3.160 44.272 1.00 97.69 138 LEU A CA 1
ATOM 1046 C C . LEU A 1 138 ? -26.422 -2.487 44.481 1.00 97.69 138 LEU A C 1
ATOM 1048 O O . LEU A 1 138 ? -26.848 -2.298 45.619 1.00 97.69 138 LEU A O 1
ATOM 1052 N N . ARG A 1 139 ? -27.133 -2.127 43.404 1.00 97.62 139 ARG A N 1
ATOM 1053 C CA . ARG A 1 139 ? -28.503 -1.600 43.510 1.00 97.62 139 ARG A CA 1
ATOM 1054 C C . ARG A 1 139 ? -29.467 -2.643 44.066 1.00 97.62 139 ARG A C 1
ATOM 1056 O O . ARG A 1 139 ? -30.219 -2.322 44.980 1.00 97.62 139 ARG A O 1
ATOM 1063 N N . ALA A 1 140 ? -29.421 -3.875 43.560 1.00 97.62 140 ALA A N 1
ATOM 1064 C CA . ALA A 1 140 ? -30.265 -4.962 44.051 1.00 97.62 140 ALA A CA 1
ATOM 1065 C C . ALA A 1 140 ? -29.987 -5.287 45.530 1.00 97.62 140 ALA A C 1
ATOM 1067 O O . ALA A 1 140 ? -30.917 -5.512 46.304 1.00 97.62 140 ALA A O 1
ATOM 1068 N N . GLU A 1 141 ? -28.719 -5.261 45.940 1.00 97.88 141 GLU A N 1
ATOM 1069 C CA . GLU A 1 141 ? -28.317 -5.447 47.333 1.00 97.88 141 GLU A CA 1
ATOM 1070 C C . GLU A 1 141 ? -28.818 -4.307 48.227 1.00 97.88 141 GLU A C 1
ATOM 1072 O O . GLU A 1 141 ? -29.417 -4.566 49.268 1.00 97.88 141 GLU A O 1
ATOM 1077 N N . ASN A 1 142 ? -28.679 -3.050 47.793 1.00 97.25 142 ASN A N 1
ATOM 1078 C CA . ASN A 1 142 ? -29.222 -1.898 48.520 1.00 97.25 142 ASN A CA 1
ATOM 1079 C C . ASN A 1 142 ? -30.746 -1.986 48.685 1.00 97.25 142 ASN A C 1
ATOM 1081 O O . ASN A 1 142 ? -31.270 -1.702 49.760 1.00 97.25 142 ASN A O 1
ATOM 1085 N N . GLU A 1 143 ? -31.475 -2.402 47.647 1.00 97.81 143 GLU A N 1
ATOM 1086 C CA . GLU A 1 143 ? -32.918 -2.635 47.754 1.00 97.81 143 GLU A CA 1
ATOM 1087 C C . GLU A 1 143 ? -33.254 -3.743 48.757 1.00 97.81 143 GLU A C 1
ATOM 1089 O O . GLU A 1 143 ? -34.216 -3.612 49.514 1.00 97.81 143 GLU A O 1
ATOM 1094 N N . ASN A 1 144 ? -32.472 -4.824 48.785 1.00 98.06 144 ASN A N 1
ATOM 1095 C CA . ASN A 1 144 ? -32.655 -5.912 49.742 1.00 98.06 144 ASN A CA 1
ATOM 1096 C C . ASN A 1 144 ? -32.396 -5.439 51.181 1.00 98.06 144 ASN A C 1
ATOM 1098 O O . ASN A 1 144 ? -33.244 -5.629 52.050 1.00 98.06 144 ASN A O 1
ATOM 1102 N N . LEU A 1 145 ? -31.287 -4.737 51.417 1.00 97.88 145 LEU A N 1
ATOM 1103 C CA . LEU A 1 145 ? -30.963 -4.154 52.721 1.00 97.88 145 LEU A CA 1
ATOM 1104 C C . LEU A 1 145 ? -32.043 -3.172 53.191 1.00 97.88 145 LEU A C 1
ATOM 1106 O O . LEU A 1 145 ? -32.439 -3.205 54.354 1.00 97.88 145 LEU A O 1
ATOM 1110 N N . HIS A 1 146 ? -32.590 -2.342 52.297 1.00 97.94 146 HIS A N 1
ATOM 1111 C CA . HIS A 1 146 ? -33.721 -1.476 52.637 1.00 97.94 146 HIS A CA 1
ATOM 1112 C C . HIS A 1 146 ? -34.974 -2.265 53.041 1.00 97.94 146 HIS A C 1
ATOM 1114 O O . HIS A 1 146 ? -35.639 -1.876 54.000 1.00 97.94 146 HIS A O 1
ATOM 1120 N N . ARG A 1 147 ? -35.292 -3.379 52.364 1.00 98.00 147 ARG A N 1
ATOM 1121 C CA . ARG A 1 147 ? -36.411 -4.255 52.765 1.00 98.00 147 ARG A CA 1
ATOM 1122 C C . ARG A 1 147 ? -36.170 -4.880 54.139 1.00 98.00 147 ARG A C 1
ATOM 1124 O O . ARG A 1 147 ? -37.078 -4.864 54.961 1.00 98.00 147 ARG A O 1
ATOM 1131 N N . GLN A 1 148 ? -34.956 -5.362 54.405 1.00 97.88 148 GLN A N 1
ATOM 1132 C CA . GLN A 1 148 ? -34.584 -5.929 55.707 1.00 97.88 148 GLN A CA 1
ATOM 1133 C C . GLN A 1 148 ? -34.680 -4.889 56.829 1.00 97.88 148 GLN A C 1
ATOM 1135 O O . GLN A 1 148 ? -35.203 -5.181 57.901 1.00 97.88 148 GLN A O 1
ATOM 1140 N N . LEU A 1 149 ? -34.230 -3.654 56.584 1.00 97.38 149 LEU A N 1
ATOM 1141 C CA . LEU A 1 149 ? -34.366 -2.558 57.545 1.00 97.38 149 LEU A CA 1
ATOM 1142 C C . LEU A 1 149 ? -35.832 -2.222 57.833 1.00 97.38 149 LEU A C 1
ATOM 1144 O O . LEU A 1 149 ? -36.176 -1.961 58.985 1.00 97.38 149 LEU A O 1
ATOM 1148 N N . GLU A 1 150 ? -36.690 -2.220 56.813 1.00 97.69 150 GLU A N 1
ATOM 1149 C CA . GLU A 1 150 ? -38.122 -1.978 56.992 1.00 97.69 150 GLU A CA 1
ATOM 1150 C C . GLU A 1 150 ? -38.790 -3.113 57.779 1.00 97.69 150 GLU A C 1
ATOM 1152 O O . GLU A 1 150 ? -39.572 -2.860 58.695 1.00 97.69 150 GLU A O 1
ATOM 1157 N N . GLU A 1 151 ? -38.424 -4.363 57.497 1.00 97.75 151 GLU A N 1
ATOM 1158 C CA . GLU A 1 151 ? -38.913 -5.529 58.231 1.00 97.75 151 GLU A CA 1
ATOM 1159 C C . GLU A 1 151 ? -38.486 -5.500 59.703 1.00 97.75 151 GLU A C 1
ATOM 1161 O O . GLU A 1 151 ? -39.330 -5.633 60.592 1.00 97.75 151 GLU A O 1
ATOM 1166 N N . LEU A 1 152 ? -37.206 -5.238 59.983 1.00 97.12 152 LEU A N 1
ATOM 1167 C CA . LEU A 1 152 ? -36.694 -5.098 61.349 1.00 97.12 152 LEU A CA 1
ATOM 1168 C C . LEU A 1 152 ? -37.356 -3.934 62.092 1.00 97.12 152 LEU A C 1
ATOM 1170 O O . LEU A 1 152 ? -37.683 -4.063 63.272 1.00 97.12 152 LEU A O 1
ATOM 1174 N N . ARG A 1 153 ? -37.606 -2.803 61.421 1.00 97.44 153 ARG A N 1
ATOM 1175 C CA . ARG A 1 153 ? -38.375 -1.690 62.003 1.00 97.44 153 ARG A CA 1
ATOM 1176 C C . ARG A 1 153 ? -39.806 -2.098 62.330 1.00 97.44 153 ARG A C 1
ATOM 1178 O O . ARG A 1 153 ? -40.303 -1.733 63.396 1.00 97.44 153 ARG A O 1
ATOM 1185 N N . GLY A 1 154 ? -40.454 -2.860 61.452 1.00 97.62 154 GLY A N 1
ATOM 1186 C CA . GLY A 1 154 ? -41.781 -3.423 61.691 1.00 97.62 154 GLY A CA 1
ATOM 1187 C C . GLY A 1 154 ? -41.800 -4.347 62.909 1.00 97.62 154 GLY A C 1
ATOM 1188 O O . GLY A 1 154 ? -42.635 -4.176 63.796 1.00 97.62 154 GLY A O 1
ATOM 1189 N N . GLN A 1 155 ? -40.837 -5.267 63.003 1.00 97.19 155 GLN A N 1
ATOM 1190 C CA . GLN A 1 155 ? -40.673 -6.158 64.155 1.00 97.19 155 GLN A CA 1
ATOM 1191 C C . GLN A 1 155 ? -40.440 -5.371 65.452 1.00 97.19 155 GLN A C 1
ATOM 1193 O O . GLN A 1 155 ? -41.112 -5.627 66.449 1.00 97.19 155 GLN A O 1
ATOM 1198 N N . LEU A 1 156 ? -39.561 -4.365 65.430 1.00 96.50 156 LEU A N 1
ATOM 1199 C CA . LEU A 1 156 ? -39.292 -3.506 66.584 1.00 96.50 156 LEU A CA 1
ATOM 1200 C C . LEU A 1 156 ? -40.558 -2.773 67.053 1.00 96.50 156 LEU A C 1
ATOM 1202 O O . LEU A 1 156 ? -40.829 -2.719 68.251 1.00 96.50 156 LEU A O 1
ATOM 1206 N N . ASN A 1 157 ? -41.344 -2.225 66.122 1.00 96.75 157 ASN A N 1
ATOM 1207 C CA . ASN A 1 157 ? -42.597 -1.537 66.437 1.00 96.75 157 ASN A CA 1
ATOM 1208 C C . ASN A 1 157 ? -43.633 -2.507 67.030 1.00 96.75 157 ASN A C 1
ATOM 1210 O O . ASN A 1 157 ? -44.258 -2.194 68.040 1.00 96.75 157 ASN A O 1
ATOM 1214 N N . ASN A 1 158 ? -43.756 -3.714 66.471 1.00 96.56 158 ASN A N 1
ATOM 1215 C CA . ASN A 1 158 ? -44.632 -4.752 67.016 1.00 96.56 158 ASN A CA 1
ATOM 1216 C C . ASN A 1 158 ? -44.223 -5.135 68.444 1.00 96.56 158 ASN A C 1
ATOM 1218 O O . ASN A 1 158 ? -45.057 -5.099 69.344 1.00 96.56 158 ASN A O 1
ATOM 1222 N N . SER A 1 159 ? -42.938 -5.412 68.689 1.00 95.12 159 SER A N 1
ATOM 1223 C CA . SER A 1 159 ? -42.444 -5.720 70.036 1.00 95.12 159 SER A CA 1
ATOM 1224 C C . SER A 1 159 ? -42.630 -4.551 71.010 1.00 95.12 159 SER A C 1
ATOM 1226 O O . SER A 1 159 ? -42.958 -4.771 72.174 1.00 95.12 159 SER A O 1
ATOM 1228 N N . GLN A 1 160 ? -42.480 -3.300 70.563 1.00 95.88 160 GLN A N 1
ATOM 1229 C CA . GLN A 1 160 ? -42.791 -2.125 71.386 1.00 95.88 160 GLN A CA 1
ATOM 1230 C C . GLN A 1 160 ? -44.284 -2.036 71.731 1.00 95.88 160 GLN A C 1
ATOM 1232 O O . GLN A 1 160 ? -44.623 -1.759 72.882 1.00 95.88 160 GLN A O 1
ATOM 1237 N N . GLN A 1 161 ? -45.179 -2.296 70.774 1.00 94.69 161 GLN A N 1
ATOM 1238 C CA . GLN A 1 161 ? -46.624 -2.334 71.017 1.00 94.69 161 GLN A CA 1
ATOM 1239 C C . GLN A 1 161 ? -47.013 -3.468 71.970 1.00 94.69 161 GLN A C 1
ATOM 1241 O O . GLN A 1 161 ? -47.828 -3.260 72.868 1.00 94.69 161 GLN A O 1
ATOM 1246 N N . GLU A 1 162 ? -46.409 -4.648 71.821 1.00 95.06 162 GLU A N 1
ATOM 1247 C CA . GLU A 1 162 ? -46.598 -5.780 72.730 1.00 95.06 162 GLU A CA 1
ATOM 1248 C C . GLU A 1 162 ? -46.135 -5.448 74.152 1.00 95.06 162 GLU A C 1
ATOM 1250 O O . GLU A 1 162 ? -46.871 -5.705 75.107 1.00 95.06 162 GLU A O 1
ATOM 1255 N N . LEU A 1 163 ? -44.961 -4.823 74.303 1.00 93.06 163 LEU A N 1
ATOM 1256 C CA . LEU A 1 163 ? -44.458 -4.351 75.595 1.00 93.06 163 LEU A CA 1
ATOM 1257 C C . LEU A 1 163 ? -45.397 -3.312 76.219 1.00 93.06 163 LEU A C 1
ATOM 1259 O O . LEU A 1 163 ? -45.734 -3.436 77.395 1.00 93.06 163 LEU A O 1
ATOM 1263 N N . ALA A 1 164 ? -45.871 -2.335 75.444 1.00 93.31 164 ALA A N 1
ATOM 1264 C CA . ALA A 1 164 ? -46.820 -1.330 75.921 1.00 93.31 164 ALA A CA 1
ATOM 1265 C C . ALA A 1 164 ? -48.158 -1.962 76.351 1.00 93.31 164 ALA A C 1
ATOM 1267 O O . ALA A 1 164 ? -48.697 -1.631 77.407 1.00 93.31 164 ALA A O 1
ATOM 1268 N N . ALA A 1 165 ? -48.680 -2.922 75.583 1.00 92.56 165 ALA A N 1
ATOM 1269 C CA . ALA A 1 165 ? -49.899 -3.648 75.931 1.00 92.56 165 ALA A CA 1
ATOM 1270 C C . ALA A 1 165 ? -49.715 -4.520 77.185 1.00 92.56 165 ALA A C 1
ATOM 1272 O O . ALA A 1 165 ? -50.609 -4.592 78.031 1.00 92.56 165 ALA A O 1
ATOM 1273 N N . ALA A 1 166 ? -48.563 -5.179 77.331 1.00 90.88 166 ALA A N 1
ATOM 1274 C CA . ALA A 1 166 ? -48.223 -5.953 78.521 1.00 90.88 166 ALA A CA 1
ATOM 1275 C C . ALA A 1 166 ? -48.096 -5.058 79.764 1.00 90.88 166 ALA A C 1
ATOM 1277 O O . ALA A 1 166 ? -48.610 -5.422 80.821 1.00 90.88 166 ALA A O 1
ATOM 1278 N N . GLN A 1 167 ? -47.488 -3.875 79.631 1.00 90.44 167 GLN A N 1
ATOM 1279 C CA . GLN A 1 167 ? -47.417 -2.865 80.691 1.00 90.44 167 GLN A CA 1
ATOM 1280 C C . GLN A 1 167 ? -48.812 -2.391 81.106 1.00 90.44 167 GLN A C 1
ATOM 1282 O O . GLN A 1 167 ? -49.143 -2.470 82.284 1.00 90.44 167 GLN A O 1
ATOM 1287 N N . GLN A 1 168 ? -49.672 -2.015 80.155 1.00 88.69 168 GLN A N 1
ATOM 1288 C CA . GLN A 1 168 ? -51.055 -1.622 80.451 1.00 88.69 168 GLN A CA 1
ATOM 1289 C C . GLN A 1 168 ? -51.847 -2.742 81.138 1.00 88.69 168 GLN A C 1
ATOM 1291 O O . GLN A 1 168 ? -52.615 -2.487 82.063 1.00 88.69 168 GLN A O 1
ATOM 1296 N N . ARG A 1 169 ? -51.656 -4.003 80.725 1.00 87.19 169 ARG A N 1
ATOM 1297 C CA . ARG A 1 169 ? -52.264 -5.161 81.403 1.00 87.19 169 ARG A CA 1
ATOM 1298 C C . ARG A 1 169 ? -51.733 -5.336 82.823 1.00 87.19 169 ARG A C 1
ATOM 1300 O O . ARG A 1 169 ? -52.519 -5.652 83.712 1.00 87.19 169 ARG A O 1
ATOM 1307 N N . ALA A 1 170 ? -50.435 -5.142 83.043 1.00 82.62 170 ALA A N 1
ATOM 1308 C CA . ALA A 1 170 ? -49.834 -5.205 84.371 1.00 82.62 170 ALA A CA 1
ATOM 1309 C C . ALA A 1 170 ? -50.348 -4.073 85.277 1.00 82.62 170 ALA A C 1
ATOM 1311 O O . ALA A 1 170 ? -50.708 -4.331 86.422 1.00 82.62 170 ALA A O 1
ATOM 1312 N N . GLU A 1 171 ? -50.465 -2.850 84.758 1.00 81.62 171 GLU A N 1
ATOM 1313 C CA . GLU A 1 171 ? -51.052 -1.704 85.463 1.00 81.62 171 GLU A CA 1
ATOM 1314 C C . GLU A 1 171 ? -52.536 -1.933 85.784 1.00 81.62 171 GLU A C 1
ATOM 1316 O O . GLU A 1 171 ? -52.967 -1.710 86.914 1.00 81.62 171 GLU A O 1
ATOM 1321 N N . ALA A 1 172 ? -53.317 -2.460 84.836 1.00 78.88 172 ALA A N 1
ATOM 1322 C CA . ALA A 1 172 ? -54.715 -2.822 85.060 1.00 78.88 172 ALA A CA 1
ATOM 1323 C C . ALA A 1 172 ? -54.867 -3.947 86.100 1.00 78.88 172 ALA A C 1
ATOM 1325 O O . ALA A 1 172 ? -55.778 -3.906 86.924 1.00 78.88 172 ALA A O 1
ATOM 1326 N N . ALA A 1 173 ? -53.962 -4.931 86.108 1.00 74.06 173 ALA A N 1
ATOM 1327 C CA . ALA A 1 173 ? -53.928 -5.982 87.124 1.00 74.06 173 ALA A CA 1
ATOM 1328 C C . ALA A 1 173 ? -53.532 -5.451 88.515 1.00 74.06 173 ALA A C 1
ATOM 1330 O O . ALA A 1 173 ? -53.992 -5.990 89.517 1.00 74.06 173 ALA A O 1
ATOM 1331 N N . GLN A 1 174 ? -52.723 -4.388 88.589 1.00 69.44 174 GLN A N 1
ATOM 1332 C CA . GLN A 1 174 ? -52.386 -3.699 89.842 1.00 69.44 174 GLN A CA 1
ATOM 1333 C C . GLN A 1 174 ? -53.509 -2.773 90.340 1.00 69.44 174 GLN A C 1
ATOM 1335 O O . GLN A 1 174 ? -53.645 -2.581 91.545 1.00 69.44 174 GLN A O 1
ATOM 1340 N N . GLN A 1 175 ? -54.315 -2.205 89.437 1.00 61.91 175 GLN A N 1
ATOM 1341 C CA . GLN A 1 175 ? -55.468 -1.354 89.771 1.00 61.91 175 GLN A CA 1
ATOM 1342 C C . GLN A 1 175 ? -56.767 -2.141 90.005 1.00 61.91 175 GLN A C 1
ATOM 1344 O O . GLN A 1 175 ? -57.734 -1.590 90.537 1.00 61.91 175 GLN A O 1
ATOM 1349 N N . ALA A 1 176 ? -56.811 -3.425 89.641 1.00 50.34 176 ALA A N 1
ATOM 1350 C CA . ALA A 1 176 ? -57.903 -4.311 90.017 1.00 50.34 176 ALA A CA 1
ATOM 1351 C C . ALA A 1 176 ? -57.977 -4.428 91.555 1.00 50.34 176 ALA A C 1
ATOM 1353 O O . ALA A 1 176 ? -56.946 -4.616 92.207 1.00 50.34 176 ALA A O 1
ATOM 1354 N N . PRO A 1 177 ? -59.173 -4.327 92.167 1.00 46.41 177 PRO A N 1
ATOM 1355 C CA . PRO A 1 177 ? -59.308 -4.434 93.612 1.00 46.41 177 PRO A CA 1
ATOM 1356 C C . PRO A 1 177 ? -58.806 -5.805 94.066 1.00 46.41 177 PRO A C 1
ATOM 1358 O O . PRO A 1 177 ? -59.154 -6.827 93.470 1.00 46.41 177 PRO A O 1
ATOM 1361 N N . ALA A 1 178 ? -57.979 -5.813 95.115 1.00 45.69 178 ALA A N 1
ATOM 1362 C CA . ALA A 1 178 ? -57.423 -7.025 95.698 1.00 45.69 178 ALA A CA 1
ATOM 1363 C C . ALA A 1 178 ? -58.532 -8.078 95.896 1.00 45.69 178 ALA A C 1
ATOM 1365 O O . ALA A 1 178 ? -59.518 -7.788 96.587 1.00 45.69 178 ALA A O 1
ATOM 1366 N N . PRO A 1 179 ? -58.418 -9.293 95.323 1.00 47.09 179 PRO A N 1
ATOM 1367 C CA . PRO A 1 179 ? -59.301 -10.372 95.724 1.00 47.09 179 PRO A CA 1
ATOM 1368 C C . PRO A 1 179 ? -59.102 -10.594 97.227 1.00 47.09 179 PRO A C 1
ATOM 1370 O O . PRO A 1 179 ? -57.973 -10.634 97.716 1.00 47.09 179 PRO A O 1
ATOM 1373 N N . ALA A 1 180 ? -60.220 -10.672 97.951 1.00 47.94 180 ALA A N 1
ATOM 1374 C CA . ALA A 1 180 ? -60.277 -10.886 99.393 1.00 47.94 180 ALA A CA 1
ATOM 1375 C C . ALA A 1 180 ? -59.280 -11.969 99.855 1.00 47.94 180 ALA A C 1
ATOM 1377 O O . ALA A 1 180 ? -59.055 -12.934 99.113 1.00 47.94 180 ALA A O 1
ATOM 1378 N N . PRO A 1 181 ? -58.704 -11.845 101.069 1.00 40.66 181 PRO A N 1
ATOM 1379 C CA . PRO A 1 181 ? -57.701 -12.773 101.575 1.00 40.66 181 PRO A CA 1
ATOM 1380 C C . PRO A 1 181 ? -58.249 -14.197 101.515 1.00 40.66 181 PRO A C 1
ATOM 1382 O O . PRO A 1 181 ? -59.149 -14.573 102.268 1.00 40.66 181 PRO A O 1
ATOM 1385 N N . ARG A 1 182 ? -57.713 -15.001 100.593 1.00 45.62 182 ARG A N 1
ATOM 1386 C CA . ARG A 1 182 ? -57.897 -16.445 100.649 1.00 45.62 182 ARG A CA 1
ATOM 1387 C C . ARG A 1 182 ? -57.172 -16.916 101.896 1.00 45.62 182 ARG A C 1
ATOM 1389 O O . ARG A 1 182 ? -55.975 -16.683 102.049 1.00 45.62 182 ARG A O 1
ATOM 1396 N N . GLN A 1 183 ? -57.943 -17.523 102.790 1.00 41.16 183 GLN A N 1
ATOM 1397 C CA . GLN A 1 183 ? -57.447 -18.181 103.983 1.00 41.16 183 GLN A CA 1
ATOM 1398 C C . GLN A 1 183 ? -56.277 -19.087 103.606 1.00 41.16 183 GLN A C 1
ATOM 1400 O O . GLN A 1 183 ? -56.399 -19.968 102.754 1.00 41.16 183 GLN A O 1
ATOM 1405 N N . VAL A 1 184 ? -55.149 -18.819 104.254 1.00 38.47 184 VAL A N 1
ATOM 1406 C CA . VAL A 1 184 ? -54.030 -19.740 104.372 1.00 38.47 184 VAL A CA 1
ATOM 1407 C C . VAL A 1 184 ? -54.557 -21.024 105.008 1.00 38.47 184 VAL A C 1
ATOM 1409 O O . VAL A 1 184 ? -54.838 -21.081 106.202 1.00 38.47 184 VAL A O 1
ATOM 1412 N N . LEU A 1 185 ? -54.755 -22.046 104.181 1.00 39.12 185 LEU A N 1
ATOM 1413 C CA . LEU A 1 185 ? -54.755 -23.417 104.659 1.00 39.12 185 LEU A CA 1
ATOM 1414 C C . LEU A 1 185 ? -53.294 -23.762 104.925 1.00 39.12 185 LEU A C 1
ATOM 1416 O O . LEU A 1 185 ? -52.493 -23.885 104.000 1.00 39.12 185 LEU A O 1
ATOM 1420 N N . ASP A 1 186 ? -52.978 -23.821 106.214 1.00 41.03 186 ASP A N 1
ATOM 1421 C CA . ASP A 1 186 ? -51.804 -24.465 106.780 1.00 41.03 186 ASP A CA 1
ATOM 1422 C C . ASP A 1 186 ? -51.727 -25.903 106.250 1.00 41.03 186 ASP A C 1
ATOM 1424 O O . ASP A 1 186 ? -52.464 -26.797 106.663 1.00 41.03 186 ASP A O 1
ATOM 1428 N N . GLY A 1 187 ? -50.887 -26.068 105.237 1.00 41.31 187 GLY A N 1
ATOM 1429 C CA . GLY A 1 187 ? -50.445 -27.332 104.685 1.00 41.31 187 GLY A CA 1
ATOM 1430 C C . GLY A 1 187 ? -48.935 -27.254 104.618 1.00 41.31 187 GLY A C 1
ATOM 1431 O O . GLY A 1 187 ? -48.361 -26.942 103.577 1.00 41.31 187 GLY A O 1
ATOM 1432 N N . SER A 1 188 ? -48.308 -27.445 105.771 1.00 49.88 188 SER A N 1
ATOM 1433 C CA . SER A 1 188 ? -46.901 -27.780 105.871 1.00 49.88 188 SER A CA 1
ATOM 1434 C C . SER A 1 188 ? -46.639 -29.055 105.070 1.00 49.88 188 SER A C 1
ATOM 1436 O O . SER A 1 188 ? -46.930 -30.155 105.522 1.00 49.88 188 SER A O 1
ATOM 1438 N N . ASP A 1 189 ? -46.063 -28.903 103.882 1.00 43.88 189 ASP A N 1
ATOM 1439 C CA . ASP A 1 189 ? -45.079 -29.870 103.423 1.00 43.88 189 ASP A CA 1
ATOM 1440 C C . ASP A 1 189 ? -43.988 -29.133 102.656 1.00 43.88 189 ASP A C 1
ATOM 1442 O O . ASP A 1 189 ? -44.213 -28.467 101.641 1.00 43.88 189 ASP A O 1
ATOM 1446 N N . GLY A 1 190 ? -42.811 -29.135 103.267 1.00 51.91 190 GLY A N 1
ATOM 1447 C CA . GLY A 1 190 ? -41.647 -28.465 102.742 1.00 51.91 190 GLY A CA 1
ATOM 1448 C C . GLY A 1 190 ? -41.108 -29.249 101.565 1.00 51.91 190 GLY A C 1
ATOM 1449 O O . GLY A 1 190 ? -40.630 -30.357 101.742 1.00 51.91 190 GLY A O 1
ATOM 1450 N N . ASP A 1 191 ? -41.056 -28.610 100.407 1.00 50.91 191 ASP A N 1
ATOM 1451 C CA . ASP A 1 191 ? -40.060 -28.952 99.403 1.00 50.91 191 ASP A CA 1
ATOM 1452 C C . ASP A 1 191 ? -39.163 -27.735 99.204 1.00 50.91 191 ASP A C 1
ATOM 1454 O O . ASP A 1 191 ? -39.265 -26.969 98.241 1.00 50.91 191 ASP A O 1
ATOM 1458 N N . VAL A 1 192 ? -38.232 -27.560 100.148 1.00 58.28 192 VAL A N 1
ATOM 1459 C CA . VAL A 1 192 ? -36.955 -26.927 99.820 1.00 58.28 192 VAL A CA 1
ATOM 1460 C C . VAL A 1 192 ? -36.330 -27.825 98.758 1.00 58.28 192 VAL A C 1
ATOM 1462 O O . VAL A 1 192 ? -35.720 -28.844 99.071 1.00 58.28 192 VAL A O 1
ATOM 1465 N N . ARG A 1 193 ? -36.535 -27.482 97.483 1.00 57.69 193 ARG A N 1
ATOM 1466 C CA . ARG A 1 193 ? -35.927 -28.199 96.362 1.00 57.69 193 ARG A CA 1
ATOM 1467 C C . ARG A 1 193 ? -34.421 -28.044 96.470 1.00 57.69 193 ARG A C 1
ATOM 1469 O O . ARG A 1 193 ? -33.853 -27.015 96.111 1.00 57.69 193 ARG A O 1
ATOM 1476 N N . GLN A 1 194 ? -33.781 -29.068 97.008 1.00 59.03 194 GLN A N 1
ATOM 1477 C CA . GLN A 1 194 ? -32.341 -29.124 97.121 1.00 59.03 194 GLN A CA 1
ATOM 1478 C C . GLN A 1 194 ? -31.767 -29.299 95.709 1.00 59.03 194 GLN A C 1
ATOM 1480 O O . GLN A 1 194 ? -31.870 -30.369 95.111 1.00 59.03 194 GLN A O 1
ATOM 1485 N N . ILE A 1 195 ? -31.189 -28.232 95.152 1.00 64.25 195 ILE A N 1
ATOM 1486 C CA . ILE A 1 195 ? -30.455 -28.293 93.884 1.00 64.25 195 ILE A CA 1
ATOM 1487 C C . ILE A 1 195 ? -29.171 -29.083 94.153 1.00 64.25 195 ILE A C 1
ATOM 1489 O O . ILE A 1 195 ? -28.203 -28.557 94.701 1.00 64.25 195 ILE A O 1
ATOM 1493 N N . ARG A 1 196 ? -29.176 -30.376 93.821 1.00 65.50 196 ARG A N 1
ATOM 1494 C CA . ARG A 1 196 ? -27.988 -31.229 93.896 1.00 65.50 196 ARG A CA 1
ATOM 1495 C C . ARG A 1 196 ? -27.224 -31.112 92.578 1.00 65.50 196 ARG A C 1
ATOM 1497 O O . ARG A 1 196 ? -27.685 -31.592 91.550 1.00 65.50 196 ARG A O 1
ATOM 1504 N N . VAL A 1 197 ? -26.064 -30.464 92.627 1.00 64.88 197 VAL A N 1
ATOM 1505 C CA . VAL A 1 197 ? -25.115 -30.393 91.508 1.00 64.88 197 VAL A CA 1
ATOM 1506 C C . VAL A 1 197 ? -24.424 -31.753 91.397 1.00 64.88 197 VAL A C 1
ATOM 1508 O O . VAL A 1 197 ? -23.692 -32.144 92.305 1.00 64.88 197 VAL A O 1
ATOM 1511 N N . THR A 1 198 ? -24.700 -32.497 90.328 1.00 66.19 198 THR A N 1
ATOM 1512 C CA . THR A 1 198 ? -24.047 -33.779 90.022 1.00 66.19 198 THR A CA 1
ATOM 1513 C C . THR A 1 198 ? -22.966 -33.582 88.961 1.00 66.19 198 THR A C 1
ATOM 1515 O O . THR A 1 198 ? -22.997 -32.624 88.187 1.00 66.19 198 THR A O 1
ATOM 1518 N N . THR A 1 199 ? -21.980 -34.475 88.923 1.00 71.75 199 THR A N 1
ATOM 1519 C CA . THR A 1 199 ? -20.948 -34.482 87.879 1.00 71.75 199 THR A CA 1
ATOM 1520 C C . THR A 1 199 ? -21.527 -34.992 86.555 1.00 71.75 199 THR A C 1
ATOM 1522 O O . THR A 1 199 ? -22.548 -35.682 86.536 1.00 71.75 199 THR A O 1
ATOM 1525 N N . SER A 1 200 ? -20.873 -34.680 85.432 1.00 63.16 200 SER A N 1
ATOM 1526 C CA . SER A 1 200 ? -21.325 -35.022 84.068 1.00 63.16 200 SER A CA 1
ATOM 1527 C C . SER A 1 200 ? -21.622 -36.513 83.838 1.00 63.16 200 SER A C 1
ATOM 1529 O O . SER A 1 200 ? -22.386 -36.846 82.938 1.00 63.16 200 SER A O 1
ATOM 1531 N N . SER A 1 201 ? -21.083 -37.404 84.676 1.00 62.69 201 SER A N 1
ATOM 1532 C CA . SER A 1 201 ? -21.322 -38.853 84.646 1.00 62.69 201 SER A CA 1
ATOM 1533 C C . SER A 1 201 ? -22.750 -39.281 85.009 1.00 62.69 201 SER A C 1
ATOM 1535 O O . SER A 1 201 ? -23.141 -40.393 84.672 1.00 62.69 201 SER A O 1
ATOM 1537 N N . GLU A 1 202 ? -23.522 -38.432 85.696 1.00 66.50 202 GLU A N 1
ATOM 1538 C CA . GLU A 1 202 ? -24.894 -38.730 86.149 1.00 66.50 202 GLU A CA 1
ATOM 1539 C C . GLU A 1 202 ? -25.964 -37.884 85.425 1.00 66.50 202 GLU A C 1
ATOM 1541 O O . GLU A 1 202 ? -27.146 -37.934 85.769 1.00 66.50 202 GLU A O 1
ATOM 1546 N N . ALA A 1 203 ? -25.574 -37.091 84.420 1.00 68.56 203 ALA A N 1
ATOM 1547 C CA . ALA A 1 203 ? -26.493 -36.236 83.672 1.00 68.56 203 ALA A CA 1
ATOM 1548 C C . ALA A 1 203 ? -27.344 -37.038 82.666 1.00 68.56 203 ALA A C 1
ATOM 1550 O O . ALA A 1 203 ? -26.870 -37.970 82.017 1.00 68.56 203 ALA A O 1
ATOM 1551 N N . SER A 1 204 ? -28.614 -36.649 82.491 1.00 78.38 204 SER A N 1
ATOM 1552 C CA . SER A 1 204 ? -29.476 -37.248 81.461 1.00 78.38 204 SER A CA 1
ATOM 1553 C C . SER A 1 204 ? -28.925 -36.985 80.051 1.00 78.38 204 SER A C 1
ATOM 1555 O O . SER A 1 204 ? -28.357 -35.924 79.788 1.00 78.38 204 SER A O 1
ATOM 1557 N N . SER A 1 205 ? -29.133 -37.918 79.118 1.00 77.38 205 SER A N 1
ATOM 1558 C CA . SER A 1 205 ? -28.611 -37.823 77.742 1.00 77.38 205 SER A CA 1
ATOM 1559 C C . SER A 1 205 ? -29.057 -36.563 76.988 1.00 77.38 205 SER A C 1
ATOM 1561 O O . SER A 1 205 ? -28.344 -36.087 76.109 1.00 77.38 205 SER A O 1
ATOM 1563 N N . ALA A 1 206 ? -30.210 -35.993 77.348 1.00 79.50 206 ALA A N 1
ATOM 1564 C CA . ALA A 1 206 ? -30.685 -34.725 76.804 1.00 79.50 206 ALA A CA 1
ATOM 1565 C C . ALA A 1 206 ? -29.820 -33.539 77.258 1.00 79.50 206 ALA A C 1
ATOM 1567 O O . ALA A 1 206 ? -29.522 -32.664 76.455 1.00 79.50 206 ALA A O 1
ATOM 1568 N N . VAL A 1 207 ? -29.381 -33.530 78.521 1.00 80.31 207 VAL A N 1
ATOM 1569 C CA . VAL A 1 207 ? -28.519 -32.473 79.071 1.00 80.31 207 VAL A CA 1
ATOM 1570 C C . VAL A 1 207 ? -27.114 -32.565 78.483 1.00 80.31 207 VAL A C 1
ATOM 1572 O O . VAL A 1 207 ? -26.550 -31.538 78.129 1.00 80.31 207 VAL A O 1
ATOM 1575 N N . VAL A 1 208 ? -26.581 -33.778 78.300 1.00 82.81 208 VAL A N 1
ATOM 1576 C CA . VAL A 1 208 ? -25.275 -33.987 77.649 1.00 82.81 208 VAL A CA 1
ATOM 1577 C C . VAL A 1 208 ? -25.279 -33.429 76.225 1.00 82.81 208 VAL A C 1
ATOM 1579 O O . VAL A 1 208 ? -24.420 -32.622 75.894 1.00 82.81 208 VAL A O 1
ATOM 1582 N N . ARG A 1 209 ? -26.304 -33.751 75.424 1.00 82.69 209 ARG A N 1
ATOM 1583 C CA . ARG A 1 209 ? -26.446 -33.213 74.058 1.00 82.69 209 ARG A CA 1
ATOM 1584 C C . ARG A 1 209 ? -26.605 -31.697 74.017 1.00 82.69 209 ARG A C 1
ATOM 1586 O O . ARG A 1 209 ? -26.148 -31.062 73.078 1.00 82.69 209 ARG A O 1
ATOM 1593 N N . LEU A 1 210 ? -27.278 -31.115 75.008 1.00 87.56 210 LEU A N 1
ATOM 1594 C CA . LEU A 1 210 ? -27.466 -29.666 75.084 1.00 87.56 210 LEU A CA 1
ATOM 1595 C C . LEU A 1 210 ? -26.141 -28.964 75.414 1.00 87.56 210 LEU A C 1
ATOM 1597 O O . LEU A 1 210 ? -25.844 -27.926 74.838 1.00 87.56 210 LEU A O 1
ATOM 1601 N N . VAL A 1 211 ? -25.322 -29.557 76.286 1.00 86.25 211 VAL A N 1
ATOM 1602 C CA . VAL A 1 211 ? -23.973 -29.058 76.591 1.00 86.25 211 VAL A CA 1
ATOM 1603 C C . VAL A 1 211 ? -23.027 -29.240 75.399 1.00 86.25 211 VAL A C 1
ATOM 1605 O O . VAL A 1 211 ? -22.273 -28.323 75.093 1.00 86.25 211 VAL A O 1
ATOM 1608 N N . GLU A 1 212 ? -23.092 -30.365 74.685 1.00 86.81 212 GLU A N 1
ATOM 1609 C CA . GLU A 1 212 ? -22.338 -30.579 73.437 1.00 86.81 212 GLU A CA 1
ATOM 1610 C C . GLU A 1 212 ? -22.720 -29.544 72.368 1.00 86.81 212 GLU A C 1
ATOM 1612 O O . GLU A 1 212 ? -21.853 -28.863 71.835 1.00 86.81 212 GLU A O 1
ATOM 1617 N N . LEU A 1 213 ? -24.016 -29.325 72.127 1.00 92.06 213 LEU A N 1
ATOM 1618 C CA . LEU A 1 213 ? -24.468 -28.320 71.162 1.00 92.06 213 LEU A CA 1
ATOM 1619 C C . LEU A 1 213 ? -24.055 -26.899 71.575 1.00 92.06 213 LEU A C 1
ATOM 1621 O O . LEU A 1 213 ? -23.666 -26.093 70.737 1.00 92.06 213 LEU A O 1
ATOM 1625 N N . ALA A 1 214 ? -24.133 -26.583 72.869 1.00 90.56 214 ALA A N 1
ATOM 1626 C CA . ALA A 1 214 ? -23.732 -25.276 73.380 1.00 90.56 214 ALA A CA 1
ATOM 1627 C C . ALA A 1 214 ? -22.214 -25.051 73.287 1.00 90.56 214 ALA A C 1
ATOM 1629 O O . ALA A 1 214 ? -21.780 -23.923 73.065 1.00 90.56 214 ALA A O 1
ATOM 1630 N N . THR A 1 215 ? -21.408 -26.104 73.448 1.00 91.81 215 THR A N 1
ATOM 1631 C CA . THR A 1 215 ? -19.947 -26.022 73.287 1.00 91.81 215 THR A CA 1
ATOM 1632 C C . THR A 1 215 ? -19.560 -25.877 71.822 1.00 91.81 215 THR A C 1
ATOM 1634 O O . THR A 1 215 ? -18.770 -24.993 71.511 1.00 91.81 215 THR A O 1
ATOM 1637 N N . GLU A 1 216 ? -20.199 -26.618 70.916 1.00 92.56 216 GLU A N 1
ATOM 1638 C CA . GLU A 1 216 ? -20.004 -26.463 69.470 1.00 92.56 216 GLU A CA 1
ATOM 1639 C C . GLU A 1 216 ? -20.371 -25.044 69.001 1.00 92.56 216 GLU A C 1
ATOM 1641 O O . GLU A 1 216 ? -19.592 -24.398 68.304 1.00 92.56 216 GLU A O 1
ATOM 1646 N N . GLN A 1 217 ? -21.503 -24.501 69.471 1.00 88.44 217 GLN A N 1
ATOM 1647 C CA . GLN A 1 217 ? -21.910 -23.122 69.175 1.00 88.44 217 GLN A CA 1
ATOM 1648 C C . GLN A 1 217 ? -20.913 -22.082 69.707 1.00 88.44 217 GLN A C 1
ATOM 1650 O O . GLN A 1 217 ? -20.629 -21.093 69.029 1.00 88.44 217 GLN A O 1
ATOM 1655 N N . ALA A 1 218 ? -20.364 -22.289 70.905 1.00 90.81 218 ALA A N 1
ATOM 1656 C CA . ALA A 1 218 ? -19.371 -21.387 71.479 1.00 90.81 218 ALA A CA 1
ATOM 1657 C C . ALA A 1 218 ? -18.035 -21.429 70.716 1.00 90.81 218 ALA A C 1
ATOM 1659 O O . ALA A 1 218 ? -17.432 -20.380 70.502 1.00 90.81 218 ALA A O 1
ATOM 1660 N N . GLU A 1 219 ? -17.593 -22.610 70.276 1.00 92.38 219 GLU A N 1
ATOM 1661 C CA . GLU A 1 219 ? -16.376 -22.768 69.471 1.00 92.38 219 GLU A CA 1
ATOM 1662 C C . GLU A 1 219 ? -16.521 -22.127 68.089 1.00 92.38 219 GLU A C 1
ATOM 1664 O O . GLU A 1 219 ? -15.608 -21.431 67.649 1.00 92.38 219 GLU A O 1
ATOM 1669 N N . THR A 1 220 ? -17.680 -22.273 67.437 1.00 91.44 220 THR A N 1
ATOM 1670 C CA . THR A 1 220 ? -17.943 -21.587 66.162 1.00 91.44 220 THR A CA 1
ATOM 1671 C C . THR A 1 220 ? -17.930 -20.068 66.307 1.00 91.44 220 THR A C 1
ATOM 1673 O O . THR A 1 220 ? -17.296 -19.392 65.506 1.00 91.44 220 THR A O 1
ATOM 1676 N N . LEU A 1 221 ? -18.536 -19.522 67.369 1.00 91.69 221 LEU A N 1
ATOM 1677 C CA . LEU A 1 221 ? -18.526 -18.076 67.613 1.00 91.69 221 LEU A CA 1
ATOM 1678 C C . LEU A 1 221 ? -17.117 -17.539 67.896 1.00 91.69 221 LEU A C 1
ATOM 1680 O O . LEU A 1 221 ? -16.812 -16.407 67.528 1.00 91.69 221 LEU A O 1
ATOM 1684 N N . LEU A 1 222 ? -16.261 -18.331 68.549 1.00 90.56 222 LEU A N 1
ATOM 1685 C CA . LEU A 1 222 ? -14.867 -17.961 68.783 1.00 90.56 222 LEU A CA 1
ATOM 1686 C C . LEU A 1 222 ? -14.058 -17.981 67.477 1.00 90.56 222 LEU A C 1
ATOM 1688 O O . LEU A 1 222 ? -13.300 -17.054 67.221 1.00 90.56 222 LEU A O 1
ATOM 1692 N N . ALA A 1 223 ? -14.249 -19.007 66.642 1.00 86.88 223 ALA A N 1
ATOM 1693 C CA . ALA A 1 223 ? -13.577 -19.122 65.351 1.00 86.88 223 ALA A CA 1
ATOM 1694 C C . ALA A 1 223 ? -13.974 -17.994 64.384 1.00 86.88 223 ALA A C 1
ATOM 1696 O O . ALA A 1 223 ? -13.110 -17.453 63.696 1.00 86.88 223 ALA A O 1
ATOM 1697 N N . ASP A 1 224 ? -15.252 -17.609 64.367 1.00 87.75 224 ASP A N 1
ATOM 1698 C CA . ASP A 1 224 ? -15.736 -16.476 63.576 1.00 87.75 224 ASP A CA 1
ATOM 1699 C C . ASP A 1 224 ? -15.141 -15.151 64.090 1.00 87.75 224 ASP A C 1
ATOM 1701 O O . ASP A 1 224 ? -14.673 -14.334 63.299 1.00 87.75 224 ASP A O 1
ATOM 1705 N N . ALA A 1 225 ? -15.067 -14.963 65.414 1.00 84.19 225 ALA A N 1
ATOM 1706 C CA . ALA A 1 225 ? -14.453 -13.777 66.012 1.00 84.19 225 ALA A CA 1
ATOM 1707 C C . ALA A 1 225 ? -12.938 -13.673 65.742 1.00 84.19 225 ALA A C 1
ATOM 1709 O O . ALA A 1 225 ? -12.442 -12.573 65.506 1.00 84.19 225 ALA A O 1
ATOM 1710 N N . ASP A 1 226 ? -12.208 -14.795 65.743 1.00 82.56 226 ASP A N 1
ATOM 1711 C CA . ASP A 1 226 ? -10.778 -14.843 65.398 1.00 82.56 226 ASP A CA 1
ATOM 1712 C C . ASP A 1 226 ? -10.527 -14.634 63.890 1.00 82.56 226 ASP A C 1
ATOM 1714 O O . ASP A 1 226 ? -9.447 -14.191 63.505 1.00 82.56 226 ASP A O 1
ATOM 1718 N N . ALA A 1 227 ? -11.497 -14.951 63.024 1.00 78.06 227 ALA A N 1
ATOM 1719 C CA . ALA A 1 227 ? -11.400 -14.733 61.579 1.00 78.06 227 ALA A CA 1
ATOM 1720 C C . ALA A 1 227 ? -11.717 -13.285 61.156 1.00 78.06 227 ALA A C 1
ATOM 1722 O O . ALA A 1 227 ? -11.256 -12.842 60.102 1.00 78.06 227 ALA A O 1
ATOM 1723 N N . GLU A 1 228 ? -12.510 -12.560 61.950 1.00 75.12 228 GLU A N 1
ATOM 1724 C CA . GLU A 1 228 ? -12.867 -11.153 61.718 1.00 75.12 228 GLU A CA 1
ATOM 1725 C C . GLU A 1 228 ? -11.876 -10.141 62.337 1.00 75.12 228 GLU A C 1
ATOM 1727 O O . GLU A 1 228 ? -11.945 -8.953 62.005 1.00 75.12 228 GLU A O 1
ATOM 1732 N N . ALA A 1 229 ? -10.964 -10.588 63.212 1.00 57.03 229 ALA A N 1
ATOM 1733 C CA . ALA A 1 229 ? -9.934 -9.775 63.878 1.00 57.03 229 ALA A CA 1
ATOM 1734 C C . ALA A 1 229 ? -8.613 -9.685 63.087 1.00 57.03 229 ALA A C 1
ATOM 1736 O O . ALA A 1 229 ? -8.008 -8.584 63.096 1.00 57.03 229 ALA A O 1
#

Radius of gyration: 78.07 Å; chains: 1; bounding box: 135×49×211 Å

Foldseek 3Di:
DAQDPVNVVPDDFDFDPDPPDGDGDPVSVVVVVVRNVVNVVVVVVVVVVCVVVVVVVVVVVVVVVVVVVVVVVVVVVVVVVVVVVVVVVVVVVVVVVVVVVVVVVVVVVVVVVVVVVVVVVVVVVVVVVVVVVVVVVVVVVVVVVVVVVVVVVVVVVVVVVVVVVVVVVVVVVVVPPDDPDDDPPPDDDDDPPPPDDDPPVPDDPVVVVVVVVVVVVVVVVVVVVVVVD

pLDDT: mean 85.04, std 15.74, range [38.47, 98.62]